Protein AF-A0A9X7DK26-F1 (afdb_monomer_lite)

pLDDT: mean 88.62, std 9.46, range [50.22, 97.69]

Foldseek 3Di:
DDLVLVQLLQQLLAQWKFQAWDDDPFWIKTKTAQPVVVLLDVFRIKIKTFGNWPAWWKFWDPDIDRDRVVVNVWTWGWRGWDDDPNWIWTWTATPNTIMIITIDGPDMWMAGPVRHTDDSLLSSLSSVQVPAPFFKWKDWPPDPPPRTGGPHPVLLVVVCVVVVPVVCCVVPNPDDLQCLPSVDDLQDKDKDDLVVLVSLLVNLVVLCVVLPDPPDSSSSNSNVSSVSSNVNSVVSVVVVTIMMMHHD

Secondary structure (DSSP, 8-state):
--HHHHHHHHHHTTT-EEEEEEEETTEEEEEEE-GGGTTT-S-SEEEEEEEEEEEEEEEETTEEE--HHHHTT--EEEEEEEEETTEEEEEEEETTEEEEEEEEEEEEEEEETT-PEEPHHHHHHHHHHHH---EEEEEETT-TT--EEEEEHHHHHHHHHHTTHHHHHHHH-S-STTHHHHT--TTS-EEEPHHHHHHHHHHHHHHHHH---SS-HHHHHHHHHHHHHHHHHHHHHHTT--EEEEE-

Radius of gyration: 21.0 Å; chains: 1; bounding box: 51×33×66 Å

Structure (mmCIF, N/CA/C/O backbone):
data_AF-A0A9X7DK26-F1
#
_entry.id   AF-A0A9X7DK26-F1
#
loop_
_atom_site.group_PDB
_atom_site.id
_atom_site.type_symbol
_atom_site.label_atom_id
_atom_site.label_alt_id
_atom_site.label_comp_id
_atom_site.label_asym_id
_atom_site.label_entity_id
_atom_site.label_seq_id
_atom_site.pdbx_PDB_ins_code
_atom_site.Cartn_x
_atom_site.Cartn_y
_atom_site.Cartn_z
_atom_site.occupancy
_atom_site.B_iso_or_equiv
_atom_site.auth_seq_id
_atom_site.auth_comp_id
_atom_site.auth_asym_id
_atom_site.auth_atom_id
_atom_site.pdbx_PDB_model_num
ATOM 1 N N . MET A 1 1 ? 16.245 12.450 -8.697 1.00 75.19 1 MET A N 1
ATOM 2 C CA . MET A 1 1 ? 15.461 11.696 -7.683 1.00 75.19 1 MET A CA 1
ATOM 3 C C . MET A 1 1 ? 16.267 10.483 -7.219 1.00 75.19 1 MET A C 1
ATOM 5 O O . MET A 1 1 ? 17.045 9.972 -8.011 1.00 75.19 1 MET A O 1
ATOM 9 N N . ASN A 1 2 ? 16.143 10.027 -5.966 1.00 87.19 2 ASN A N 1
ATOM 10 C CA . ASN A 1 2 ? 16.936 8.890 -5.466 1.00 87.19 2 ASN A CA 1
ATOM 11 C C . ASN 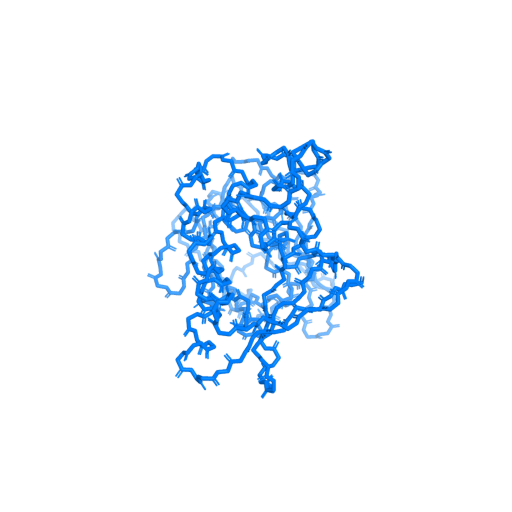A 1 2 ? 16.543 7.580 -6.191 1.00 87.19 2 ASN A C 1
ATOM 13 O O . ASN A 1 2 ? 15.371 7.201 -6.168 1.00 87.19 2 ASN A O 1
ATOM 17 N N . LYS A 1 3 ? 17.506 6.871 -6.805 1.00 88.81 3 LYS A N 1
ATOM 18 C CA . LYS A 1 3 ? 17.266 5.593 -7.510 1.00 88.81 3 LYS A CA 1
ATOM 19 C C . LYS A 1 3 ? 16.684 4.500 -6.598 1.00 88.81 3 LYS A C 1
ATOM 21 O O . LYS A 1 3 ? 15.950 3.639 -7.070 1.00 88.81 3 LYS A O 1
ATOM 26 N N . LYS A 1 4 ? 16.955 4.546 -5.289 1.00 87.56 4 LYS A N 1
ATOM 27 C CA . LYS A 1 4 ? 16.339 3.648 -4.302 1.00 87.56 4 LYS A CA 1
ATOM 28 C C . LYS A 1 4 ? 14.828 3.868 -4.215 1.00 87.56 4 LYS A C 1
ATOM 30 O O . LYS A 1 4 ? 14.088 2.912 -4.389 1.00 87.56 4 LYS A O 1
ATOM 35 N N . ILE A 1 5 ? 14.389 5.124 -4.063 1.00 87.19 5 ILE A N 1
ATOM 36 C CA . ILE A 1 5 ? 12.961 5.499 -4.085 1.00 87.19 5 ILE A CA 1
ATOM 37 C C . ILE A 1 5 ? 12.329 5.051 -5.401 1.00 87.19 5 ILE A C 1
ATOM 39 O O . ILE A 1 5 ? 11.226 4.517 -5.411 1.00 87.19 5 ILE A O 1
ATOM 43 N N . GLN A 1 6 ? 13.052 5.226 -6.510 1.00 91.44 6 GLN A N 1
ATOM 44 C CA . GLN A 1 6 ? 12.572 4.797 -7.815 1.00 91.44 6 GLN A CA 1
ATOM 45 C C . GLN A 1 6 ? 12.278 3.295 -7.881 1.00 91.44 6 GLN A C 1
ATOM 47 O O . GLN A 1 6 ? 11.193 2.889 -8.286 1.00 91.44 6 GLN A O 1
ATOM 52 N N . LYS A 1 7 ? 13.243 2.484 -7.446 1.00 92.62 7 LYS A N 1
ATOM 53 C CA . LYS A 1 7 ? 13.115 1.029 -7.357 1.00 92.62 7 LYS A CA 1
ATOM 54 C C . LYS A 1 7 ? 11.989 0.627 -6.397 1.00 92.62 7 LYS A C 1
ATOM 56 O O . LYS A 1 7 ? 11.167 -0.210 -6.739 1.00 92.62 7 LYS A O 1
ATOM 61 N N . ASP A 1 8 ? 11.903 1.240 -5.220 1.00 87.50 8 ASP A N 1
ATOM 62 C CA . ASP A 1 8 ? 10.880 0.879 -4.232 1.00 87.50 8 ASP A CA 1
ATOM 63 C C . ASP A 1 8 ? 9.452 1.196 -4.737 1.00 87.50 8 ASP A C 1
ATOM 65 O O . ASP A 1 8 ? 8.538 0.404 -4.529 1.00 87.50 8 ASP A O 1
ATOM 69 N N . VAL A 1 9 ? 9.250 2.283 -5.493 1.00 90.06 9 VAL A N 1
ATOM 70 C CA . VAL A 1 9 ? 7.958 2.541 -6.163 1.00 90.06 9 VAL A CA 1
ATOM 71 C C . VAL A 1 9 ? 7.717 1.578 -7.326 1.00 90.06 9 VAL A C 1
ATOM 73 O O . VAL A 1 9 ? 6.580 1.213 -7.575 1.00 90.06 9 VAL A O 1
ATOM 76 N N . LEU A 1 10 ? 8.736 1.135 -8.063 1.00 92.19 10 LEU A N 1
ATOM 77 C CA . LEU A 1 10 ? 8.518 0.104 -9.086 1.00 92.19 10 LEU A CA 1
ATOM 78 C C . LEU A 1 10 ? 8.120 -1.242 -8.466 1.00 92.19 10 LEU A C 1
ATOM 80 O O . LEU A 1 10 ? 7.309 -1.957 -9.048 1.00 92.19 10 LEU A O 1
ATOM 84 N N . ASN A 1 11 ? 8.609 -1.546 -7.262 1.00 89.06 11 ASN A N 1
ATOM 85 C CA . ASN A 1 11 ? 8.155 -2.703 -6.490 1.00 89.06 11 ASN A CA 1
ATOM 86 C C . ASN A 1 11 ? 6.689 -2.601 -6.053 1.00 89.06 11 ASN A C 1
ATOM 88 O O . ASN A 1 11 ? 6.038 -3.635 -5.959 1.00 89.06 11 ASN A O 1
ATOM 92 N N . PHE A 1 12 ? 6.136 -1.394 -5.874 1.00 87.06 12 PHE A N 1
ATOM 93 C CA . PHE A 1 12 ? 4.691 -1.218 -5.663 1.00 87.06 12 PHE A CA 1
ATOM 94 C C . PHE A 1 12 ? 3.856 -1.851 -6.785 1.00 87.06 12 PHE A C 1
ATOM 96 O O . PHE A 1 12 ? 2.773 -2.367 -6.536 1.00 87.06 12 PHE A O 1
ATOM 103 N N . PHE A 1 13 ? 4.373 -1.850 -8.013 1.00 90.56 13 PHE A N 1
ATOM 104 C CA . PHE A 1 13 ? 3.711 -2.439 -9.173 1.00 90.56 13 PHE A CA 1
ATOM 105 C C . PHE A 1 13 ? 4.046 -3.919 -9.380 1.00 90.56 13 PHE A C 1
ATOM 107 O O . PHE A 1 13 ? 3.828 -4.440 -10.474 1.00 90.56 13 PHE A O 1
ATOM 114 N N . ASN A 1 14 ? 4.597 -4.599 -8.370 1.00 87.56 14 ASN A N 1
ATOM 115 C CA . ASN A 1 14 ? 4.814 -6.037 -8.447 1.00 87.56 14 ASN A CA 1
ATOM 116 C C . ASN A 1 14 ? 3.495 -6.765 -8.741 1.00 87.56 14 ASN A C 1
ATOM 118 O O . ASN A 1 14 ? 2.437 -6.363 -8.257 1.00 87.56 14 ASN A O 1
ATOM 122 N N . SER A 1 15 ? 3.564 -7.797 -9.577 1.00 85.19 15 SER A N 1
ATOM 123 C CA . SER A 1 15 ? 2.419 -8.527 -10.134 1.00 85.19 15 SER A CA 1
ATOM 124 C C . SER A 1 15 ? 1.502 -7.704 -11.056 1.00 85.19 15 SER A C 1
ATOM 126 O O . SER A 1 15 ? 0.536 -8.231 -11.606 1.00 85.19 15 SER A O 1
ATOM 128 N N . GLY A 1 16 ? 1.798 -6.420 -11.277 1.00 90.19 16 GLY A N 1
ATOM 129 C CA . GLY A 1 16 ? 1.132 -5.587 -12.272 1.00 90.19 16 GLY A CA 1
ATOM 130 C C . GLY A 1 16 ? 1.524 -5.943 -13.700 1.00 90.19 16 GLY A C 1
ATOM 131 O O . GLY A 1 16 ? 2.574 -6.531 -13.947 1.00 90.19 16 GLY A O 1
ATOM 132 N N . LYS A 1 17 ? 0.709 -5.538 -14.673 1.00 93.44 17 LYS A N 1
ATOM 133 C CA . LYS A 1 17 ? 0.975 -5.765 -16.100 1.00 93.44 17 LYS A CA 1
ATOM 134 C C . LYS A 1 17 ? 1.256 -4.449 -16.804 1.00 93.44 17 LYS A C 1
ATOM 136 O O . LYS A 1 17 ? 0.408 -3.564 -16.824 1.00 93.44 17 LYS A O 1
ATOM 141 N N . ILE A 1 18 ? 2.428 -4.317 -17.415 1.00 94.56 18 ILE A N 1
ATOM 142 C CA . ILE A 1 18 ? 2.691 -3.245 -18.375 1.00 94.56 18 ILE A CA 1
ATOM 143 C C . ILE A 1 18 ? 1.907 -3.575 -19.646 1.00 94.56 18 ILE A C 1
ATOM 145 O O . ILE A 1 18 ? 2.169 -4.603 -20.270 1.00 94.56 18 ILE A O 1
ATOM 149 N N . ILE A 1 19 ? 0.950 -2.715 -19.997 1.00 93.31 19 ILE A N 1
ATOM 150 C CA . ILE A 1 19 ? 0.013 -2.926 -21.116 1.00 93.31 19 ILE A CA 1
ATOM 151 C C . ILE A 1 19 ? 0.168 -1.902 -22.246 1.00 93.31 19 ILE A C 1
ATOM 153 O O . ILE A 1 19 ? -0.385 -2.083 -23.325 1.00 93.31 19 ILE A O 1
ATOM 157 N N . ASP A 1 20 ? 0.887 -0.803 -22.007 1.00 93.25 20 ASP A N 1
ATOM 158 C CA . ASP A 1 20 ? 1.208 0.183 -23.041 1.00 93.25 20 ASP A CA 1
ATOM 159 C C . ASP A 1 20 ? 2.485 0.948 -22.676 1.00 93.25 20 ASP A C 1
ATOM 161 O O . ASP A 1 20 ? 2.776 1.179 -21.498 1.00 93.25 20 ASP A O 1
ATOM 165 N N . ALA A 1 21 ? 3.226 1.375 -23.696 1.00 93.50 21 ALA A N 1
ATOM 166 C CA . ALA A 1 21 ? 4.412 2.211 -23.568 1.00 93.50 21 ALA A CA 1
ATOM 167 C C . ALA A 1 21 ? 4.491 3.190 -24.747 1.00 93.50 21 ALA A C 1
ATOM 169 O O . ALA A 1 21 ? 4.456 2.780 -25.898 1.00 93.50 21 ALA A O 1
ATOM 170 N N . SER A 1 22 ? 4.610 4.490 -24.500 1.00 93.50 22 SER A N 1
ATOM 171 C CA . SER A 1 22 ? 4.639 5.527 -25.543 1.00 93.50 22 SER A CA 1
ATOM 172 C C . SER A 1 22 ? 5.711 6.574 -25.265 1.00 93.50 22 SER A C 1
ATOM 174 O O . SER A 1 22 ? 6.140 6.739 -24.128 1.00 93.50 22 SER A O 1
ATOM 176 N N . VAL A 1 23 ? 6.147 7.274 -26.310 1.00 93.31 23 VAL A N 1
ATOM 177 C CA . VAL A 1 23 ? 7.118 8.372 -26.214 1.00 93.31 23 VAL A CA 1
ATOM 178 C C . VAL A 1 23 ? 6.398 9.688 -26.447 1.00 93.31 23 VAL A C 1
ATOM 180 O O . VAL A 1 23 ? 5.675 9.813 -27.432 1.00 93.31 23 VAL A O 1
ATOM 183 N N . ASN A 1 24 ? 6.652 10.656 -25.573 1.00 87.69 24 ASN A N 1
ATOM 184 C CA . ASN A 1 24 ? 6.382 12.075 -25.784 1.00 87.69 24 ASN A CA 1
ATOM 185 C C . ASN A 1 24 ? 7.710 12.847 -25.746 1.00 87.69 24 ASN A C 1
ATOM 187 O O . ASN A 1 24 ? 8.724 12.289 -25.333 1.00 87.69 24 ASN A O 1
ATOM 191 N N . GLU A 1 25 ? 7.694 14.123 -26.150 1.00 80.25 25 GLU A N 1
ATOM 192 C CA . GLU A 1 25 ? 8.883 14.961 -26.412 1.00 80.25 25 GLU A CA 1
ATOM 193 C C . GLU A 1 25 ? 10.057 14.756 -25.436 1.00 80.25 25 GLU A C 1
ATOM 195 O O . GLU A 1 25 ? 11.180 14.598 -25.899 1.00 80.25 25 GLU A O 1
ATOM 200 N N . ASN A 1 26 ? 9.804 14.662 -24.120 1.00 85.94 26 ASN A N 1
ATOM 201 C CA . ASN A 1 26 ? 10.845 14.465 -23.096 1.00 85.94 26 ASN A CA 1
ATOM 202 C C . ASN A 1 26 ? 10.572 13.308 -22.111 1.00 85.94 26 ASN A C 1
ATOM 204 O O . ASN A 1 26 ? 11.198 13.232 -21.047 1.00 85.94 26 ASN A O 1
ATOM 208 N N . CYS A 1 27 ? 9.616 12.418 -22.401 1.00 93.12 27 CYS A N 1
ATOM 209 C CA . CYS A 1 27 ? 9.296 11.329 -21.479 1.00 93.12 27 CYS A CA 1
ATOM 210 C C . CYS A 1 27 ? 8.837 10.041 -22.162 1.00 93.12 27 CYS A C 1
ATOM 212 O O . CYS A 1 27 ? 8.216 10.046 -23.226 1.00 93.12 27 CYS A O 1
ATOM 214 N N . ILE A 1 28 ? 9.109 8.921 -21.493 1.00 94.88 28 ILE A N 1
ATOM 215 C CA . ILE A 1 28 ? 8.502 7.632 -21.821 1.00 94.88 28 ILE A CA 1
ATOM 216 C C . ILE A 1 28 ? 7.347 7.413 -20.858 1.00 94.88 28 ILE A C 1
ATOM 218 O O . ILE A 1 28 ? 7.528 7.377 -19.643 1.00 94.88 28 ILE A O 1
ATOM 222 N N . LYS A 1 29 ? 6.150 7.256 -21.402 1.00 95.31 29 LYS A N 1
ATOM 223 C CA . LYS A 1 29 ? 4.938 6.955 -20.653 1.00 95.31 29 LYS A CA 1
ATOM 224 C C . LYS A 1 29 ? 4.682 5.455 -20.673 1.00 95.31 29 LYS A C 1
ATOM 226 O O . LYS A 1 29 ? 4.611 4.872 -21.746 1.00 95.31 29 LYS A O 1
ATOM 231 N N . ILE A 1 30 ? 4.450 4.865 -19.508 1.00 95.25 30 ILE A N 1
ATOM 232 C CA . ILE A 1 30 ? 4.085 3.458 -19.323 1.00 95.25 30 ILE A CA 1
ATOM 233 C C . ILE A 1 30 ? 2.713 3.392 -18.661 1.00 95.25 30 ILE A C 1
ATOM 235 O O . ILE A 1 30 ? 2.423 4.177 -17.755 1.00 95.25 30 ILE A O 1
ATOM 239 N N . ILE A 1 31 ? 1.870 2.462 -19.098 1.00 94.81 31 ILE 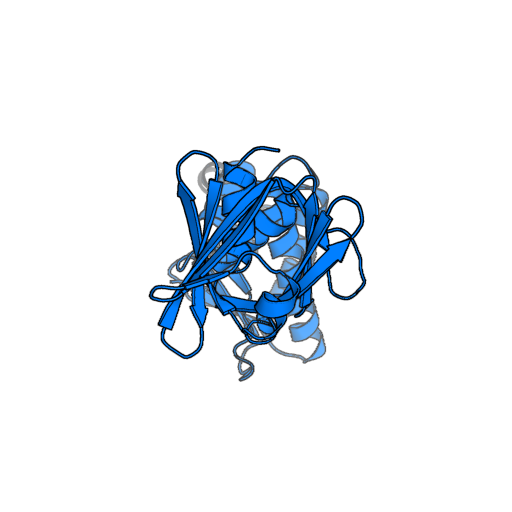A N 1
ATOM 240 C CA . ILE A 1 31 ? 0.600 2.150 -18.441 1.00 94.81 31 ILE A CA 1
ATOM 241 C C . ILE A 1 31 ? 0.719 0.783 -17.776 1.00 94.81 31 ILE A C 1
ATOM 243 O O . ILE A 1 31 ? 1.050 -0.204 -18.433 1.00 94.81 31 ILE A O 1
ATOM 247 N N . ILE A 1 32 ? 0.433 0.747 -16.475 1.00 94.75 32 ILE A N 1
ATOM 248 C CA . ILE A 1 32 ? 0.408 -0.465 -15.662 1.00 94.75 32 ILE A CA 1
ATOM 249 C C . ILE A 1 32 ? -1.032 -0.761 -15.246 1.00 94.75 32 ILE A C 1
ATOM 251 O O . ILE A 1 32 ? -1.700 0.082 -14.640 1.00 94.75 32 ILE A O 1
ATOM 255 N N . ASP A 1 33 ? -1.489 -1.966 -15.567 1.00 92.50 33 ASP A N 1
ATOM 256 C CA . ASP A 1 33 ? -2.738 -2.555 -15.106 1.00 92.50 33 ASP A CA 1
ATOM 257 C C . ASP A 1 33 ? -2.501 -3.358 -13.817 1.00 92.50 33 ASP A C 1
ATOM 259 O O . ASP A 1 33 ? -1.709 -4.297 -13.779 1.00 92.50 33 ASP A O 1
ATOM 263 N N . MET A 1 34 ? -3.206 -2.968 -12.762 1.00 89.25 34 MET A N 1
ATOM 264 C CA . MET A 1 34 ? -3.267 -3.585 -11.437 1.00 89.25 34 MET A CA 1
ATOM 265 C C . MET A 1 34 ? -4.695 -4.083 -11.133 1.00 89.25 34 MET A C 1
ATOM 267 O O . MET A 1 34 ? -5.096 -4.166 -9.973 1.00 89.25 34 MET A O 1
ATOM 271 N N . SER A 1 35 ? -5.521 -4.360 -12.151 1.00 80.88 35 SER A N 1
ATOM 272 C CA . SER A 1 35 ? -6.936 -4.743 -11.987 1.00 80.88 35 SER A CA 1
ATOM 273 C C . SER A 1 35 ? -7.152 -6.005 -11.161 1.00 80.88 35 SER A C 1
ATOM 275 O O . SER A 1 35 ? -8.172 -6.099 -10.478 1.00 80.88 35 SER A O 1
ATOM 277 N N . GLU A 1 36 ? -6.199 -6.934 -11.178 1.00 70.44 36 GLU A N 1
ATOM 278 C CA . GLU A 1 36 ? -6.217 -8.145 -10.347 1.00 70.44 36 GLU A CA 1
ATOM 279 C C . GLU A 1 36 ? -6.102 -7.820 -8.843 1.00 70.44 36 GLU A C 1
ATOM 281 O O . GLU A 1 36 ? -6.503 -8.617 -8.004 1.00 70.44 36 GLU A O 1
ATOM 286 N N . PHE A 1 37 ? -5.680 -6.598 -8.496 1.00 65.06 37 PHE A N 1
ATOM 287 C CA . PHE A 1 37 ? -5.465 -6.121 -7.126 1.00 65.06 37 PHE A CA 1
ATOM 288 C C . PHE A 1 37 ? -6.450 -5.018 -6.707 1.00 65.06 37 PHE A C 1
ATOM 290 O O . PHE A 1 37 ? -6.182 -4.248 -5.781 1.00 65.06 37 PHE A O 1
ATOM 297 N N . LYS A 1 38 ? -7.620 -4.928 -7.359 1.00 60.38 38 LYS A N 1
ATOM 298 C CA . LYS A 1 38 ? -8.662 -3.920 -7.055 1.00 60.38 38 LYS A CA 1
ATOM 299 C C . LYS A 1 38 ? -9.083 -3.867 -5.583 1.00 60.38 38 LYS A C 1
ATOM 301 O O . LYS A 1 38 ? -9.558 -2.826 -5.139 1.00 60.38 38 LYS A O 1
ATOM 306 N N . GLN A 1 39 ? -8.926 -4.953 -4.829 1.00 50.22 39 GLN A N 1
ATOM 307 C CA . GLN A 1 39 ? -9.243 -4.968 -3.398 1.00 50.22 39 GLN A CA 1
ATOM 308 C C . GLN A 1 39 ? -8.322 -4.058 -2.567 1.00 50.22 39 GLN A C 1
ATOM 310 O O . GLN A 1 39 ? -8.761 -3.494 -1.568 1.00 50.22 39 GLN A O 1
ATOM 315 N N . TYR A 1 40 ? -7.091 -3.821 -3.027 1.00 55.03 40 TYR A N 1
ATOM 316 C CA . TYR A 1 40 ? -6.099 -3.008 -2.321 1.00 55.03 40 TYR A CA 1
ATOM 317 C C . TYR A 1 40 ? -6.073 -1.546 -2.800 1.00 55.03 40 TYR A C 1
ATOM 319 O O . TYR A 1 40 ? -5.768 -0.626 -2.029 1.00 55.03 40 TYR A O 1
ATOM 327 N N . TYR A 1 41 ? -6.464 -1.290 -4.054 1.00 63.28 41 TYR A N 1
ATOM 328 C CA . TYR A 1 41 ? -6.287 0.013 -4.700 1.00 63.28 41 TYR A CA 1
ATOM 329 C C . TYR A 1 41 ? -7.599 0.629 -5.204 1.00 63.28 41 TYR A C 1
ATOM 331 O O . TYR A 1 41 ? -8.397 -0.005 -5.886 1.00 63.28 41 TYR A O 1
ATOM 339 N N . ASP A 1 42 ? -7.787 1.931 -4.952 1.00 63.78 42 ASP A N 1
ATOM 340 C CA . ASP A 1 42 ? -8.948 2.694 -5.455 1.00 63.78 42 ASP A CA 1
ATOM 341 C C . ASP A 1 42 ? -8.915 2.854 -7.004 1.00 63.78 42 ASP A C 1
ATOM 343 O O . ASP A 1 42 ? -9.909 3.219 -7.648 1.00 63.78 42 ASP A O 1
ATOM 347 N N . THR A 1 43 ? -7.760 2.582 -7.624 1.00 71.44 43 THR A N 1
ATOM 348 C CA . THR A 1 43 ? -7.533 2.591 -9.073 1.00 71.44 43 THR A CA 1
ATOM 349 C C . THR A 1 43 ? -6.882 1.288 -9.520 1.00 71.44 43 THR A C 1
ATOM 351 O O . THR A 1 43 ? -6.017 0.757 -8.834 1.00 71.44 43 THR A O 1
ATOM 354 N N . SER A 1 44 ? -7.286 0.797 -10.689 1.00 83.38 44 SER A N 1
ATOM 355 C CA . SER A 1 44 ? -6.692 -0.376 -11.324 1.00 83.38 44 SER A CA 1
ATOM 356 C C . SER A 1 44 ? -5.687 -0.027 -12.415 1.00 83.38 44 SER A C 1
ATOM 358 O O . SER A 1 44 ? -4.995 -0.909 -12.887 1.00 83.38 44 SER A O 1
ATOM 360 N N . TYR A 1 45 ? -5.596 1.239 -12.821 1.00 91.06 45 TYR A N 1
ATOM 361 C CA . TYR A 1 45 ? -4.653 1.682 -13.843 1.00 91.06 45 TYR A CA 1
ATOM 362 C C . TYR A 1 45 ? -3.777 2.788 -13.290 1.00 91.06 45 TYR A C 1
ATOM 364 O O . TYR A 1 45 ? -4.269 3.722 -12.643 1.00 91.06 45 TYR A O 1
ATOM 372 N N . PHE A 1 46 ? -2.488 2.671 -13.573 1.00 93.81 46 PHE A N 1
ATOM 373 C CA . PHE A 1 46 ? -1.487 3.659 -13.229 1.00 93.81 46 PHE A CA 1
ATOM 374 C C . PHE A 1 46 ? -0.715 4.053 -14.475 1.00 93.81 46 PHE A C 1
ATOM 376 O O . PHE A 1 46 ? -0.345 3.215 -15.296 1.00 93.81 46 PHE A O 1
ATOM 383 N N . ARG A 1 47 ? -0.464 5.349 -14.607 1.00 95.31 47 ARG A N 1
ATOM 384 C CA . ARG A 1 47 ? 0.392 5.901 -15.648 1.00 95.31 47 ARG A CA 1
ATOM 385 C C . ARG A 1 47 ? 1.694 6.340 -15.006 1.00 95.31 47 ARG A C 1
ATOM 387 O O . ARG A 1 47 ? 1.673 7.177 -14.111 1.00 95.31 47 ARG A O 1
ATOM 394 N N . ILE A 1 48 ? 2.811 5.814 -15.484 1.00 95.75 48 ILE A N 1
ATOM 395 C CA . ILE A 1 48 ? 4.148 6.244 -15.079 1.00 95.75 48 ILE A CA 1
ATOM 396 C C . ILE A 1 48 ? 4.751 7.057 -16.214 1.00 95.75 48 ILE A C 1
ATOM 398 O O . ILE A 1 48 ? 4.763 6.609 -17.355 1.00 95.75 48 ILE A O 1
ATOM 402 N N . GLU A 1 49 ? 5.262 8.239 -15.910 1.00 96.19 49 GLU A N 1
ATOM 403 C CA . GLU A 1 49 ? 6.043 9.048 -16.841 1.00 96.19 49 GLU A CA 1
ATOM 404 C C . GLU A 1 49 ? 7.500 9.033 -16.404 1.00 96.19 49 GLU A C 1
ATOM 406 O O . GLU A 1 49 ? 7.825 9.561 -15.347 1.00 96.19 49 GLU A O 1
ATOM 411 N N . LEU A 1 50 ? 8.365 8.420 -17.207 1.00 95.69 50 LEU A N 1
ATOM 412 C CA . LEU A 1 50 ? 9.813 8.403 -17.036 1.00 95.69 50 LEU A CA 1
ATOM 413 C C . LEU A 1 50 ? 10.395 9.665 -17.678 1.00 95.69 50 LEU A C 1
ATOM 415 O O . LEU A 1 50 ? 10.378 9.806 -18.902 1.00 95.69 50 LEU A O 1
ATOM 419 N N . ILE A 1 51 ? 10.882 10.589 -16.859 1.00 95.56 51 ILE A N 1
ATOM 420 C CA . ILE A 1 51 ? 11.362 11.904 -17.291 1.00 95.56 51 ILE A CA 1
ATOM 421 C C . ILE A 1 51 ? 12.846 11.813 -17.638 1.00 95.56 51 ILE A C 1
ATOM 423 O O . ILE A 1 51 ? 13.626 11.259 -16.854 1.00 95.56 51 ILE A O 1
ATOM 427 N N . ASN A 1 52 ? 13.239 12.358 -18.794 1.00 93.94 52 ASN A N 1
ATOM 428 C CA . ASN A 1 52 ? 14.626 12.335 -19.275 1.00 93.94 52 ASN A CA 1
ATOM 429 C C . ASN A 1 52 ? 15.187 10.900 -19.255 1.00 93.94 52 ASN A C 1
ATOM 431 O O . ASN A 1 52 ? 16.135 10.571 -18.539 1.00 93.94 52 ASN A O 1
ATOM 435 N N . CYS A 1 53 ? 14.492 9.997 -19.950 1.00 93.81 53 CYS A N 1
ATOM 436 C CA . CYS A 1 53 ? 14.849 8.585 -19.991 1.00 93.81 53 CYS A CA 1
ATOM 437 C C . CYS A 1 53 ? 15.945 8.348 -21.039 1.00 93.81 53 CYS A C 1
ATOM 439 O O . CYS A 1 53 ? 15.689 8.418 -22.238 1.00 93.81 53 CYS A O 1
ATOM 441 N N . ASN A 1 54 ? 17.156 8.054 -20.571 1.00 92.94 54 ASN A N 1
ATOM 442 C CA . ASN A 1 54 ? 18.325 7.784 -21.407 1.00 92.94 54 ASN A CA 1
ATOM 443 C C . ASN A 1 54 ? 18.328 6.357 -21.959 1.00 92.94 54 ASN A C 1
ATOM 445 O O . ASN A 1 54 ? 18.875 6.097 -23.030 1.00 92.94 54 ASN A O 1
ATOM 449 N N . GLU A 1 55 ? 17.743 5.415 -21.220 1.00 95.12 55 GLU A N 1
ATOM 450 C CA . GLU A 1 55 ? 17.703 4.013 -21.615 1.00 95.12 55 GLU A CA 1
ATOM 451 C C . GLU A 1 55 ? 16.371 3.376 -21.239 1.00 95.12 55 GLU A C 1
ATOM 453 O O . GLU A 1 55 ? 15.923 3.475 -20.099 1.00 95.12 55 GLU A O 1
ATOM 458 N N . PHE A 1 56 ? 15.763 2.693 -22.204 1.00 95.25 56 PHE A N 1
ATOM 459 C CA . PHE A 1 56 ? 14.553 1.906 -22.021 1.00 95.25 56 PHE A CA 1
ATOM 460 C C . PHE A 1 56 ? 14.633 0.680 -22.928 1.00 95.25 56 PHE A C 1
ATOM 462 O O . PHE A 1 56 ? 14.398 0.769 -24.133 1.00 95.25 56 PHE A O 1
ATOM 469 N N . VAL A 1 57 ? 15.074 -0.448 -22.371 1.00 96.38 57 VAL A N 1
ATOM 470 C CA . VAL A 1 57 ? 15.395 -1.656 -23.145 1.00 96.38 57 VAL A CA 1
ATOM 471 C C . VAL A 1 57 ? 14.729 -2.867 -22.525 1.00 96.38 57 VAL A C 1
ATOM 473 O O . VAL A 1 57 ? 15.006 -3.202 -21.376 1.00 96.38 57 VAL A O 1
ATOM 476 N N . LEU A 1 58 ? 13.909 -3.571 -23.300 1.00 96.38 58 LEU A N 1
ATOM 477 C CA . LEU A 1 58 ? 13.398 -4.881 -22.918 1.00 96.38 58 LEU A CA 1
ATOM 478 C C . LEU A 1 58 ? 14.304 -5.971 -23.482 1.00 96.38 58 LEU A C 1
ATOM 480 O O . LEU A 1 58 ? 14.469 -6.085 -24.693 1.00 96.38 58 LEU A O 1
ATOM 484 N N . ASN A 1 59 ? 14.843 -6.807 -22.607 1.00 96.31 59 ASN A N 1
ATOM 485 C CA . ASN A 1 59 ? 15.554 -8.016 -22.988 1.00 96.31 59 ASN A CA 1
ATOM 486 C C . ASN A 1 59 ? 14.643 -9.222 -22.766 1.00 96.31 59 ASN A C 1
ATOM 488 O O . ASN A 1 59 ? 14.177 -9.446 -21.648 1.00 96.31 59 ASN A O 1
ATOM 492 N N . ILE A 1 60 ? 14.407 -10.005 -23.814 1.00 94.62 60 ILE A N 1
ATOM 493 C CA . ILE A 1 60 ? 13.620 -11.238 -23.762 1.00 94.62 60 ILE A CA 1
ATOM 494 C C . ILE A 1 60 ? 14.340 -12.318 -24.568 1.00 94.62 60 ILE A C 1
ATOM 496 O O . ILE A 1 60 ? 14.622 -12.146 -25.750 1.00 94.62 60 ILE A O 1
ATOM 500 N N . LYS A 1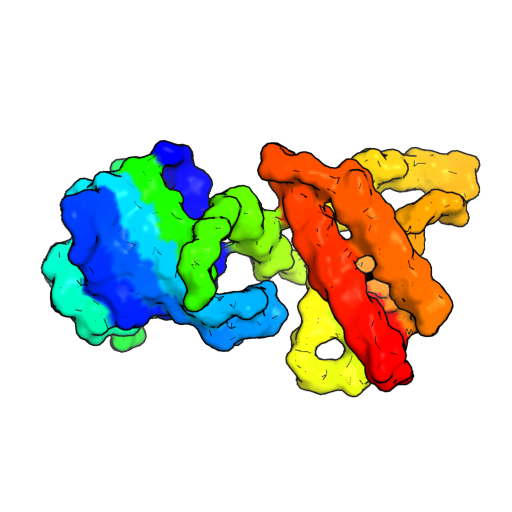 61 ? 14.662 -13.448 -23.927 1.00 90.31 61 LYS A N 1
ATOM 501 C CA . LYS A 1 61 ? 15.509 -14.501 -24.522 1.00 90.31 61 LYS A CA 1
ATOM 502 C C . LYS A 1 61 ? 16.821 -13.913 -25.082 1.00 90.31 61 LYS A C 1
ATOM 504 O O . LYS A 1 61 ? 17.631 -13.410 -24.313 1.00 90.31 61 LYS A O 1
ATOM 509 N N . THR A 1 62 ? 17.028 -13.993 -26.396 1.00 89.56 62 THR A N 1
ATOM 510 C CA . THR A 1 62 ? 18.201 -13.483 -27.123 1.00 89.56 62 THR A CA 1
ATOM 511 C C . THR A 1 62 ? 17.958 -12.121 -27.773 1.00 89.56 62 THR A C 1
ATOM 513 O O . THR A 1 62 ? 18.851 -11.593 -28.428 1.00 89.56 62 THR A O 1
ATOM 516 N N . GLU A 1 63 ? 16.761 -11.555 -27.626 1.00 93.25 63 GLU A N 1
ATOM 517 C CA . GLU A 1 63 ? 16.369 -10.302 -28.262 1.00 93.25 63 GLU A CA 1
ATOM 518 C C . GLU A 1 63 ? 16.463 -9.128 -27.288 1.00 93.25 63 GLU A C 1
ATOM 520 O O . GLU A 1 63 ? 16.118 -9.232 -26.108 1.00 93.25 63 GLU A O 1
ATOM 525 N N . SER A 1 64 ? 16.915 -7.991 -27.814 1.00 94.94 64 SER A N 1
ATOM 526 C CA . SER A 1 64 ? 16.973 -6.716 -27.106 1.00 94.94 64 SER A CA 1
ATOM 527 C C . SER A 1 64 ? 16.163 -5.685 -27.884 1.00 94.94 64 SER A C 1
ATOM 529 O O . SER A 1 64 ? 16.490 -5.340 -29.022 1.00 94.94 64 SER A O 1
ATOM 531 N N . ILE A 1 65 ? 15.076 -5.219 -27.280 1.00 94.12 65 ILE A N 1
ATOM 532 C CA . ILE A 1 65 ? 14.071 -4.369 -27.912 1.00 94.12 65 ILE A CA 1
ATOM 533 C C . ILE A 1 65 ? 14.171 -2.972 -27.306 1.00 94.12 65 ILE A C 1
ATOM 535 O O . ILE A 1 65 ? 13.855 -2.760 -26.136 1.00 94.12 65 ILE A O 1
ATOM 539 N N . LYS A 1 66 ? 14.618 -2.017 -28.126 1.00 93.88 66 LYS A N 1
ATOM 540 C CA . LYS A 1 66 ? 14.697 -0.583 -27.786 1.00 93.88 66 LYS A CA 1
ATOM 541 C C . LYS A 1 66 ? 13.575 0.244 -28.414 1.00 93.88 66 LYS A C 1
ATOM 543 O O . LYS A 1 66 ? 13.317 1.365 -27.992 1.00 93.88 66 LYS A O 1
ATOM 548 N N . ASP A 1 67 ? 12.935 -0.291 -29.451 1.00 91.62 67 ASP A N 1
ATOM 549 C CA . ASP A 1 67 ? 11.840 0.385 -30.136 1.00 91.62 67 ASP A CA 1
ATOM 550 C C . ASP A 1 67 ? 10.562 0.283 -29.301 1.00 91.62 67 ASP A C 1
ATOM 552 O O . ASP A 1 67 ? 9.967 -0.786 -29.167 1.00 91.62 67 ASP A O 1
ATOM 556 N N . ILE A 1 68 ? 10.128 1.418 -28.759 1.00 90.12 68 ILE A N 1
ATOM 557 C CA . ILE A 1 68 ? 8.954 1.508 -27.889 1.00 90.12 68 ILE A CA 1
ATOM 558 C C . ILE A 1 68 ? 7.668 1.121 -28.619 1.00 90.12 68 ILE A C 1
ATOM 560 O O . ILE A 1 68 ? 6.762 0.581 -27.990 1.00 90.12 68 ILE A O 1
ATOM 564 N N . LYS A 1 69 ? 7.591 1.297 -29.946 1.00 88.94 69 LYS A N 1
ATOM 565 C CA . LYS A 1 69 ? 6.428 0.831 -30.713 1.00 88.94 69 LYS A CA 1
ATOM 566 C C . LYS A 1 69 ? 6.315 -0.690 -30.679 1.00 88.94 69 LYS A C 1
ATOM 568 O O . LYS A 1 69 ? 5.215 -1.191 -30.487 1.00 88.94 69 LYS A O 1
ATOM 573 N N . LYS A 1 70 ? 7.444 -1.402 -30.771 1.00 87.44 70 LYS A N 1
ATOM 574 C CA . LYS A 1 70 ? 7.485 -2.866 -30.628 1.00 87.44 70 LYS A CA 1
ATOM 575 C C . LYS A 1 70 ? 7.184 -3.312 -29.201 1.00 87.44 70 LYS A C 1
ATOM 577 O O . LYS A 1 70 ? 6.588 -4.361 -29.007 1.00 87.44 70 LYS A O 1
ATOM 582 N N . LEU A 1 71 ? 7.554 -2.521 -28.190 1.00 83.06 71 LEU A N 1
ATOM 583 C CA . LEU A 1 71 ? 7.252 -2.848 -26.790 1.00 83.06 71 LEU A CA 1
ATOM 584 C C . LEU A 1 71 ? 5.749 -2.926 -26.505 1.00 83.06 71 LEU A C 1
ATOM 586 O O . LEU A 1 71 ? 5.351 -3.734 -25.672 1.00 83.06 71 LEU A O 1
ATOM 590 N N . LYS A 1 72 ? 4.919 -2.159 -27.227 1.00 82.56 72 LYS A N 1
ATOM 591 C CA . LYS A 1 72 ? 3.450 -2.216 -27.114 1.00 82.56 72 LYS A CA 1
ATOM 592 C C . LYS A 1 72 ? 2.851 -3.576 -27.471 1.00 82.56 72 LYS A C 1
ATOM 594 O O . LYS A 1 72 ? 1.725 -3.863 -27.086 1.00 82.56 72 LYS A O 1
ATOM 599 N N . GLU A 1 73 ? 3.575 -4.397 -28.225 1.00 87.12 73 GLU A N 1
ATOM 600 C CA . GLU A 1 73 ? 3.118 -5.729 -28.631 1.00 87.12 73 GLU A CA 1
ATOM 601 C C . GLU A 1 73 ? 3.234 -6.749 -27.486 1.00 87.12 73 GLU A C 1
ATOM 603 O O . GLU A 1 73 ? 2.714 -7.862 -27.584 1.00 87.12 73 GLU A O 1
ATOM 608 N N . TYR A 1 74 ? 3.894 -6.377 -26.383 1.00 87.75 74 TYR A N 1
ATOM 609 C CA . TYR A 1 74 ? 4.137 -7.249 -25.244 1.00 87.75 74 TYR A CA 1
ATOM 610 C C . TYR A 1 74 ? 3.344 -6.810 -24.016 1.00 87.75 74 TYR A C 1
ATOM 612 O O . TYR A 1 74 ? 3.505 -5.703 -23.511 1.00 87.75 74 TYR A O 1
ATOM 620 N N . ASN A 1 75 ? 2.574 -7.745 -23.463 1.00 89.44 75 ASN A N 1
ATOM 621 C CA . ASN A 1 75 ? 2.044 -7.628 -22.109 1.00 89.44 75 ASN A CA 1
ATOM 622 C C . ASN A 1 75 ? 3.080 -8.197 -21.138 1.00 89.44 75 ASN A C 1
ATOM 624 O O . ASN A 1 75 ? 3.313 -9.410 -21.121 1.00 89.44 75 ASN A O 1
ATOM 628 N N . ALA A 1 76 ? 3.726 -7.325 -20.366 1.00 93.25 76 ALA A N 1
ATOM 629 C CA . ALA A 1 76 ? 4.790 -7.714 -19.447 1.00 93.25 76 ALA A CA 1
ATOM 630 C C . ALA A 1 76 ? 4.294 -7.702 -18.002 1.00 93.25 76 ALA A C 1
ATOM 632 O O . ALA A 1 76 ? 4.019 -6.643 -17.443 1.00 93.25 76 ALA A O 1
ATOM 633 N N . GLU A 1 77 ? 4.196 -8.881 -17.395 1.00 93.94 77 GLU A N 1
ATOM 634 C CA . GLU A 1 77 ? 3.842 -9.032 -15.985 1.00 93.94 77 GLU A CA 1
ATOM 635 C C . GLU A 1 77 ? 5.073 -8.788 -15.114 1.00 93.94 77 GLU A C 1
ATOM 637 O O . GLU A 1 77 ? 6.069 -9.496 -15.236 1.00 93.94 77 GLU A O 1
ATOM 642 N N . ILE A 1 78 ? 5.021 -7.788 -14.246 1.00 94.56 78 ILE A N 1
ATOM 643 C CA . ILE A 1 78 ? 6.108 -7.386 -13.358 1.00 94.56 78 ILE A CA 1
ATOM 644 C C . ILE A 1 78 ? 6.242 -8.420 -12.235 1.00 94.56 78 ILE A C 1
ATOM 646 O O . ILE A 1 78 ? 5.261 -8.790 -11.607 1.00 94.56 78 ILE A O 1
ATOM 650 N N . GLN A 1 79 ? 7.465 -8.866 -11.965 1.00 91.94 79 GLN A N 1
ATOM 651 C CA . GLN A 1 79 ? 7.812 -9.806 -10.885 1.00 91.94 79 GLN A CA 1
ATOM 652 C C . GLN A 1 79 ? 8.672 -9.155 -9.791 1.00 91.94 79 GLN A C 1
ATOM 654 O O . GLN A 1 79 ? 9.130 -9.814 -8.858 1.00 91.94 79 GLN A O 1
ATOM 659 N N . GLY A 1 80 ? 8.960 -7.864 -9.943 1.00 90.94 80 GLY A N 1
ATOM 660 C CA . GLY A 1 80 ? 9.732 -7.066 -9.004 1.00 90.94 80 GLY A CA 1
ATOM 661 C C . GLY A 1 80 ? 10.803 -6.243 -9.701 1.00 90.94 80 GLY A C 1
ATOM 662 O O . GLY A 1 80 ? 11.009 -6.324 -10.916 1.00 90.94 80 GLY A O 1
ATOM 663 N N . SER A 1 81 ? 11.506 -5.436 -8.918 1.00 94.12 81 SER A N 1
ATOM 664 C CA . SER A 1 81 ? 12.526 -4.535 -9.424 1.00 94.12 81 SER A CA 1
ATOM 665 C C . SER A 1 81 ? 13.770 -4.472 -8.538 1.00 94.12 81 SER A C 1
ATOM 667 O O . SER A 1 81 ? 13.747 -4.695 -7.326 1.00 94.12 81 SER A O 1
ATOM 669 N N . GLY A 1 82 ? 14.890 -4.166 -9.179 1.00 94.38 82 GLY A N 1
ATOM 670 C CA . GLY A 1 82 ? 16.208 -4.063 -8.581 1.00 94.38 82 GLY A CA 1
ATOM 671 C C . GLY A 1 82 ? 16.999 -2.891 -9.148 1.00 94.38 82 GLY A C 1
ATOM 672 O O . GLY A 1 82 ? 16.531 -2.130 -9.997 1.00 94.38 82 GLY A O 1
ATOM 673 N N . LEU A 1 83 ? 18.228 -2.756 -8.662 1.00 95.50 83 LEU A N 1
ATOM 674 C CA . LEU A 1 83 ? 19.191 -1.777 -9.149 1.00 95.50 83 LEU A CA 1
ATOM 675 C C . LEU A 1 83 ? 20.450 -2.498 -9.613 1.00 95.50 83 LEU A C 1
ATOM 677 O O . LEU A 1 83 ? 20.990 -3.333 -8.890 1.00 95.50 83 LEU A O 1
ATOM 681 N N . LYS A 1 84 ? 20.940 -2.147 -10.801 1.00 95.12 84 LYS A N 1
ATOM 682 C CA . LYS A 1 84 ? 22.229 -2.620 -11.317 1.00 95.12 84 LYS A CA 1
ATOM 683 C C . LYS A 1 84 ? 22.921 -1.484 -12.049 1.00 95.12 84 LYS A C 1
ATOM 685 O O . LYS A 1 84 ? 22.336 -0.894 -12.948 1.00 95.12 84 LYS A O 1
ATOM 690 N N . ASN A 1 85 ? 24.161 -1.175 -11.668 1.00 93.06 85 ASN A N 1
ATOM 691 C CA . ASN A 1 85 ? 24.957 -0.097 -12.271 1.00 93.06 85 ASN A CA 1
ATOM 692 C C . ASN A 1 85 ? 24.188 1.236 -12.360 1.00 93.06 85 ASN A C 1
ATOM 694 O O . ASN A 1 85 ? 24.183 1.885 -13.401 1.00 93.06 85 ASN A O 1
ATOM 698 N N . ASN A 1 86 ? 23.494 1.609 -11.278 1.00 91.81 86 ASN A N 1
ATOM 699 C CA . ASN A 1 86 ? 22.651 2.809 -11.187 1.00 91.81 86 ASN A CA 1
ATOM 700 C C . ASN A 1 86 ? 21.428 2.844 -12.134 1.00 91.81 86 ASN A C 1
ATOM 702 O O . ASN A 1 86 ? 20.755 3.867 -12.233 1.00 91.81 86 ASN A O 1
ATOM 706 N N . LYS A 1 87 ? 21.100 1.729 -12.794 1.00 96.06 87 LYS A N 1
ATOM 707 C CA . LYS A 1 87 ? 19.909 1.567 -13.635 1.00 96.06 87 LYS A CA 1
ATOM 708 C C . LYS A 1 87 ? 18.850 0.764 -12.898 1.00 96.06 87 LYS A C 1
ATOM 710 O O . LYS A 1 87 ? 19.175 -0.125 -12.104 1.00 96.06 87 LYS A O 1
ATOM 715 N N . LEU A 1 88 ? 17.591 1.081 -13.167 1.00 96.75 88 LEU A N 1
ATOM 716 C CA . LEU A 1 88 ? 16.454 0.315 -12.676 1.00 96.75 88 LEU A CA 1
ATOM 717 C C . LEU A 1 88 ? 16.320 -0.938 -13.531 1.00 96.75 88 LEU A C 1
ATOM 719 O O . LEU A 1 88 ? 16.388 -0.881 -14.758 1.00 96.75 88 LEU A O 1
ATOM 723 N N . ILE A 1 89 ? 16.138 -2.066 -12.864 1.00 97.62 89 ILE A N 1
ATOM 724 C CA . ILE A 1 89 ? 15.949 -3.366 -13.491 1.00 97.62 89 ILE A CA 1
ATOM 725 C C . ILE A 1 89 ? 14.572 -3.847 -13.075 1.00 97.62 89 ILE A C 1
ATOM 727 O O . ILE A 1 89 ? 14.362 -4.091 -11.895 1.00 97.62 89 ILE A O 1
ATOM 731 N N . VAL A 1 90 ? 13.641 -3.977 -14.011 1.00 96.94 90 VAL A N 1
ATOM 732 C CA . VAL A 1 90 ? 12.316 -4.546 -13.757 1.00 96.94 90 VAL A CA 1
ATOM 733 C C . VAL A 1 90 ? 12.297 -5.951 -14.339 1.00 96.94 90 VAL A C 1
ATOM 735 O O . VAL A 1 90 ? 12.499 -6.143 -15.538 1.00 96.94 90 VAL A O 1
ATOM 738 N N . ASN A 1 91 ? 12.113 -6.943 -13.478 1.00 97.19 91 ASN A N 1
ATOM 739 C CA . ASN A 1 91 ? 11.979 -8.331 -13.894 1.00 97.19 91 ASN A CA 1
ATOM 740 C C . ASN A 1 91 ? 10.540 -8.563 -14.334 1.00 97.19 91 ASN A C 1
ATOM 742 O O . ASN A 1 91 ? 9.619 -8.201 -13.604 1.00 97.19 91 ASN A O 1
ATOM 746 N N . CYS A 1 92 ? 10.351 -9.177 -15.499 1.00 96.00 92 CYS A N 1
ATOM 747 C CA . CYS A 1 92 ? 9.027 -9.413 -16.056 1.00 96.00 92 CYS A CA 1
ATOM 748 C C . CYS A 1 92 ? 8.854 -10.852 -16.561 1.00 96.00 92 CYS A C 1
ATOM 750 O O . CYS A 1 92 ? 9.827 -11.544 -16.874 1.00 96.00 92 CYS A O 1
ATOM 752 N N . ILE A 1 93 ? 7.601 -11.276 -16.714 1.00 94.31 93 ILE A N 1
ATOM 753 C CA . ILE A 1 93 ? 7.194 -12.456 -17.479 1.00 94.31 93 ILE A CA 1
ATOM 754 C C . ILE A 1 93 ? 6.416 -11.989 -18.709 1.00 94.31 93 ILE A C 1
ATOM 756 O O . ILE A 1 93 ? 5.473 -11.209 -18.610 1.00 94.31 93 ILE A O 1
ATOM 760 N N . ILE A 1 94 ? 6.816 -12.480 -19.880 1.00 93.94 94 ILE A N 1
ATOM 761 C CA . ILE A 1 94 ? 6.168 -12.209 -21.166 1.00 93.94 94 ILE A CA 1
ATOM 762 C C . ILE A 1 94 ? 5.988 -13.544 -21.883 1.00 93.94 94 ILE A C 1
ATOM 764 O O . ILE A 1 94 ? 6.969 -14.234 -22.173 1.00 93.94 94 ILE A O 1
ATOM 768 N N . ASN A 1 95 ? 4.744 -13.936 -22.174 1.00 90.44 95 ASN A N 1
ATOM 769 C CA . ASN A 1 95 ? 4.426 -15.211 -22.837 1.00 90.44 95 ASN A CA 1
ATOM 770 C C . ASN A 1 95 ? 5.143 -16.417 -22.190 1.00 90.44 95 ASN A C 1
ATOM 772 O O . ASN A 1 95 ? 5.741 -17.239 -22.884 1.00 90.44 95 ASN A O 1
ATOM 776 N N . LYS A 1 96 ? 5.129 -16.489 -20.848 1.00 90.00 96 LYS A N 1
ATOM 777 C CA . LYS A 1 96 ? 5.825 -17.497 -20.014 1.00 90.00 96 LYS A CA 1
ATOM 778 C C . LYS A 1 96 ? 7.362 -17.467 -20.067 1.00 90.00 96 LYS A C 1
ATOM 780 O O . LYS A 1 96 ? 8.006 -18.337 -19.489 1.00 90.00 96 LYS A O 1
ATOM 785 N N . ASN A 1 97 ? 7.967 -16.477 -20.719 1.00 93.44 97 ASN A N 1
ATOM 786 C CA . ASN A 1 97 ? 9.416 -16.295 -20.744 1.00 93.44 97 ASN A CA 1
ATOM 787 C C . ASN A 1 97 ? 9.832 -15.209 -19.761 1.00 93.44 97 ASN A C 1
ATOM 789 O O . ASN A 1 97 ? 9.164 -14.183 -19.640 1.00 93.44 97 ASN A O 1
ATOM 793 N N . ARG A 1 98 ? 10.975 -15.417 -19.106 1.00 95.25 98 ARG A N 1
ATOM 794 C CA . ARG A 1 98 ? 11.613 -14.366 -18.313 1.00 95.25 98 ARG A CA 1
ATOM 795 C C . ARG A 1 98 ? 12.102 -13.258 -19.238 1.00 95.25 98 ARG A C 1
ATOM 797 O O . ARG A 1 98 ? 12.724 -13.526 -20.268 1.00 95.25 98 ARG A O 1
ATOM 804 N N . ALA A 1 99 ? 11.831 -12.032 -18.831 1.00 96.81 99 ALA A N 1
ATOM 805 C CA . ALA A 1 99 ? 12.277 -10.827 -19.494 1.00 96.81 99 ALA A CA 1
ATOM 806 C C . ALA A 1 99 ? 12.785 -9.820 -18.459 1.00 96.81 99 ALA A C 1
ATOM 808 O O . ALA A 1 99 ? 12.490 -9.908 -17.264 1.00 96.81 99 ALA A O 1
ATOM 809 N N . THR A 1 100 ? 13.564 -8.855 -18.924 1.00 97.31 100 THR A N 1
ATOM 810 C CA . THR A 1 100 ? 14.115 -7.801 -18.080 1.00 97.31 100 THR A CA 1
ATOM 811 C C . THR A 1 100 ? 13.989 -6.473 -18.793 1.00 97.31 100 THR A C 1
ATOM 813 O O . THR A 1 100 ? 14.554 -6.296 -19.869 1.00 97.31 100 THR A O 1
ATOM 816 N N . LEU A 1 101 ? 13.282 -5.533 -18.179 1.00 97.19 101 LEU A N 1
ATOM 817 C CA . LEU A 1 101 ? 13.197 -4.156 -18.634 1.00 97.19 101 LEU A CA 1
ATOM 818 C C . LEU A 1 101 ? 14.234 -3.315 -17.882 1.00 97.19 101 LEU A C 1
ATOM 820 O O . LEU A 1 101 ? 14.192 -3.185 -16.659 1.00 97.19 101 LEU A O 1
ATOM 824 N N . ILE A 1 102 ? 15.192 -2.770 -18.622 1.00 97.38 102 ILE A N 1
ATOM 825 C CA . ILE A 1 102 ? 16.243 -1.888 -18.119 1.00 97.38 102 ILE A CA 1
ATOM 826 C C . ILE A 1 102 ? 15.797 -0.451 -18.348 1.00 97.38 102 ILE A C 1
ATOM 828 O O . ILE A 1 102 ? 15.477 -0.079 -19.478 1.00 97.38 102 ILE A O 1
ATOM 832 N N . ILE A 1 103 ? 15.795 0.347 -17.282 1.00 96.88 103 ILE A N 1
ATOM 833 C CA . ILE A 1 103 ? 15.366 1.742 -17.312 1.00 96.88 103 ILE A CA 1
ATOM 834 C C . ILE A 1 103 ? 16.456 2.624 -16.703 1.00 96.88 103 ILE A C 1
ATOM 836 O O . ILE A 1 103 ? 16.824 2.473 -15.533 1.00 96.88 103 ILE A O 1
ATOM 840 N N . ASP A 1 104 ? 16.928 3.598 -17.472 1.00 96.00 104 ASP A N 1
ATOM 841 C CA . ASP A 1 104 ? 17.697 4.725 -16.962 1.00 96.00 104 ASP A CA 1
ATOM 842 C C . ASP A 1 104 ? 16.947 6.033 -17.202 1.00 96.00 104 ASP A C 1
ATOM 844 O O . ASP A 1 104 ? 16.718 6.443 -18.336 1.00 96.00 104 ASP A O 1
ATOM 848 N N . THR A 1 105 ? 16.536 6.669 -16.112 1.00 95.19 105 THR A N 1
ATOM 849 C CA . THR A 1 105 ? 15.728 7.890 -16.089 1.00 95.19 105 THR A CA 1
ATOM 850 C C . THR A 1 105 ? 16.111 8.752 -14.889 1.00 95.19 105 THR A C 1
ATOM 852 O O . THR A 1 105 ? 16.489 8.231 -13.831 1.00 95.19 105 THR A O 1
ATOM 855 N N . GLU A 1 106 ? 16.015 10.072 -15.025 1.00 94.81 106 GLU A N 1
ATOM 856 C CA . GLU A 1 106 ? 16.339 11.009 -13.942 1.00 94.81 106 GLU A CA 1
ATOM 857 C C . GLU A 1 106 ? 15.295 11.000 -12.816 1.00 94.81 106 GLU A C 1
ATOM 859 O O . GLU A 1 106 ? 15.619 11.094 -11.620 1.00 94.81 106 GLU A O 1
ATOM 864 N N . SER A 1 107 ? 14.021 10.885 -13.189 1.00 93.25 107 SER A N 1
ATOM 865 C CA . SER A 1 107 ? 12.878 10.848 -12.278 1.00 93.25 107 SER A CA 1
ATOM 866 C C . SER A 1 107 ? 11.673 10.205 -12.952 1.00 93.25 107 SER A C 1
ATOM 868 O O . SER A 1 107 ? 11.644 10.060 -14.168 1.00 93.25 107 SER A O 1
ATOM 870 N N . PHE A 1 108 ? 10.660 9.840 -12.174 1.00 92.88 108 PHE A N 1
ATOM 871 C CA . PHE A 1 108 ? 9.361 9.524 -12.742 1.00 92.88 108 PHE A CA 1
ATOM 872 C C . PHE A 1 108 ? 8.249 10.195 -11.958 1.00 92.88 108 PHE A C 1
ATOM 874 O O . PHE A 1 108 ? 8.407 10.528 -10.781 1.00 92.88 108 PHE A O 1
ATOM 881 N N . LYS A 1 109 ? 7.107 10.330 -12.619 1.00 94.69 109 LYS A N 1
ATOM 882 C CA . LYS A 1 109 ? 5.841 10.729 -12.016 1.00 94.69 109 LYS A CA 1
ATOM 883 C C . LYS A 1 109 ? 4.842 9.601 -12.171 1.00 94.69 109 LYS A C 1
ATOM 885 O O . LYS A 1 109 ? 4.865 8.892 -13.174 1.00 94.69 109 LYS A O 1
ATOM 890 N N . VAL A 1 110 ? 3.974 9.430 -11.183 1.00 94.31 110 VAL A N 1
ATOM 891 C CA . VAL A 1 110 ? 2.933 8.402 -11.212 1.00 94.31 110 VAL A CA 1
ATOM 892 C C . VAL A 1 110 ? 1.581 9.081 -11.150 1.00 94.31 110 VAL A C 1
ATOM 894 O O . VAL A 1 110 ? 1.375 9.974 -10.337 1.00 94.31 110 VAL A O 1
ATOM 897 N N . TYR A 1 111 ? 0.654 8.637 -11.984 1.00 93.75 111 TYR A N 1
ATOM 898 C CA . TYR A 1 111 ? -0.708 9.139 -12.052 1.00 93.75 111 TYR A CA 1
ATOM 899 C C . TYR A 1 111 ? -1.701 7.992 -11.906 1.00 93.75 111 TYR A C 1
ATOM 901 O O . TYR A 1 111 ? -1.437 6.871 -12.347 1.00 93.75 111 TYR A O 1
ATOM 909 N N . ASP A 1 112 ? -2.857 8.274 -11.314 1.00 90.06 112 ASP A N 1
ATOM 910 C CA . ASP A 1 112 ? -3.980 7.336 -11.300 1.00 90.06 112 ASP A CA 1
ATOM 911 C C . ASP A 1 112 ? -4.786 7.355 -12.615 1.00 90.06 112 ASP A C 1
ATOM 913 O O . ASP A 1 112 ? -4.510 8.127 -13.538 1.00 90.06 112 ASP A O 1
ATOM 917 N N . LYS A 1 113 ? -5.838 6.527 -12.690 1.00 87.56 113 LYS A N 1
ATOM 918 C CA . LYS A 1 113 ? -6.755 6.460 -13.844 1.00 87.56 113 LYS A CA 1
ATOM 919 C C . LYS A 1 113 ? -7.480 7.773 -14.168 1.00 87.56 113 LYS A C 1
ATOM 921 O O . LYS A 1 113 ? -8.041 7.898 -15.250 1.00 87.56 113 LYS A O 1
ATOM 926 N N . PHE A 1 114 ? -7.498 8.732 -13.243 1.00 89.00 114 PHE A N 1
ATOM 927 C CA . PHE A 1 114 ? -8.103 10.052 -13.421 1.00 89.00 114 PHE A CA 1
ATOM 928 C C . PHE A 1 114 ? -7.056 11.125 -13.760 1.00 89.00 114 PHE A C 1
ATOM 930 O O . PHE A 1 114 ? -7.365 12.313 -13.709 1.00 89.00 114 PHE A O 1
ATOM 937 N N . ASN A 1 115 ? -5.826 10.721 -14.102 1.00 89.88 115 ASN A N 1
ATOM 938 C CA . ASN A 1 115 ? -4.683 11.598 -14.367 1.00 89.88 115 ASN A CA 1
ATOM 939 C C . ASN A 1 115 ? -4.297 12.498 -13.182 1.00 89.88 115 ASN A C 1
ATOM 941 O O . ASN A 1 115 ? -3.703 13.558 -13.379 1.00 89.88 115 ASN A O 1
ATOM 945 N N . ARG A 1 116 ? -4.597 12.088 -11.945 1.00 90.31 116 ARG A N 1
ATOM 946 C CA . ARG A 1 116 ? -4.136 12.801 -10.749 1.00 90.31 116 ARG A CA 1
ATOM 947 C C . ARG A 1 116 ? -2.757 12.292 -10.366 1.00 90.31 116 ARG A C 1
ATOM 949 O O . ARG A 1 116 ? -2.576 11.082 -10.226 1.00 90.31 116 ARG A O 1
ATOM 956 N N . GLU A 1 117 ? -1.803 13.203 -10.196 1.00 93.25 117 GLU A N 1
ATOM 957 C CA . GLU A 1 117 ? -0.448 12.856 -9.762 1.00 93.25 117 GLU A CA 1
ATOM 958 C C . GLU A 1 117 ? -0.482 12.287 -8.337 1.00 93.25 117 GLU A C 1
ATOM 960 O O . GLU A 1 117 ? -1.127 12.832 -7.436 1.00 93.25 117 GLU A O 1
ATOM 965 N N . LEU A 1 118 ? 0.186 11.158 -8.139 1.00 88.19 118 LEU A N 1
ATOM 966 C CA . LEU A 1 118 ? 0.298 10.472 -6.865 1.00 88.19 118 LEU A CA 1
ATOM 967 C C . LEU A 1 118 ? 1.650 10.795 -6.237 1.00 88.19 118 LEU A C 1
ATOM 969 O O . LEU A 1 118 ? 2.698 10.631 -6.861 1.00 88.19 118 LEU A O 1
ATOM 973 N N . SER A 1 119 ? 1.623 11.190 -4.963 1.00 87.69 119 SER A N 1
ATOM 974 C CA . SER A 1 119 ? 2.838 11.290 -4.154 1.00 87.69 119 SER A CA 1
ATOM 975 C C . SER A 1 119 ? 3.555 9.938 -4.122 1.00 87.69 119 SER A C 1
ATOM 977 O O . SER A 1 119 ? 2.947 8.906 -3.827 1.00 87.69 119 SER A O 1
ATOM 979 N N . LEU A 1 120 ? 4.860 9.939 -4.395 1.00 85.31 120 LEU A N 1
ATOM 980 C CA . LEU A 1 120 ? 5.665 8.718 -4.356 1.00 85.31 120 LEU A CA 1
ATOM 981 C C . LEU A 1 120 ? 5.751 8.142 -2.944 1.00 85.31 120 LEU A C 1
ATOM 983 O O . LEU A 1 120 ? 5.708 6.928 -2.782 1.00 85.31 120 LEU A O 1
ATOM 987 N N . LEU A 1 121 ? 5.794 8.999 -1.919 1.00 77.56 121 LEU A N 1
ATOM 988 C CA . LEU A 1 121 ? 5.756 8.560 -0.522 1.00 77.56 121 LEU A CA 1
ATOM 989 C C . LEU A 1 121 ? 4.441 7.840 -0.204 1.00 77.56 121 LEU A C 1
ATOM 991 O O . LEU A 1 121 ? 4.455 6.803 0.455 1.00 77.56 121 LEU A O 1
ATOM 995 N N . LYS A 1 122 ? 3.327 8.322 -0.768 1.00 77.62 122 LYS A N 1
ATOM 996 C CA . LYS A 1 122 ? 2.025 7.662 -0.653 1.00 77.62 122 LYS A CA 1
ATOM 997 C C . LYS A 1 122 ? 2.012 6.292 -1.337 1.00 77.62 122 LYS A C 1
ATOM 999 O O . LYS A 1 122 ? 1.366 5.385 -0.839 1.00 77.62 122 LYS A O 1
ATOM 1004 N N . LEU A 1 123 ? 2.695 6.116 -2.468 1.00 79.75 123 LEU A N 1
ATOM 1005 C CA . LEU A 1 123 ? 2.807 4.798 -3.114 1.00 79.75 123 LEU A CA 1
ATOM 1006 C C . LEU A 1 123 ? 3.674 3.835 -2.300 1.00 79.75 123 LEU A C 1
ATOM 1008 O O . LEU A 1 123 ? 3.334 2.665 -2.161 1.00 79.75 123 LEU A O 1
ATOM 1012 N N . LEU A 1 124 ? 4.762 4.337 -1.717 1.00 76.12 124 LEU A N 1
ATOM 1013 C CA . LEU A 1 124 ? 5.631 3.542 -0.853 1.00 76.12 124 LEU A CA 1
ATOM 1014 C C . LEU A 1 124 ? 4.917 3.081 0.419 1.00 76.12 124 LEU A C 1
ATOM 1016 O O . LEU A 1 124 ? 5.081 1.931 0.817 1.00 76.12 124 LEU A O 1
ATOM 1020 N N . SER A 1 125 ? 4.106 3.944 1.040 1.00 69.31 125 SER A N 1
ATOM 1021 C CA . SER A 1 125 ? 3.324 3.548 2.214 1.00 69.31 125 SER A CA 1
ATOM 1022 C C . SER A 1 125 ? 2.289 2.473 1.876 1.00 69.31 125 SER A C 1
ATOM 1024 O O . SER A 1 125 ? 2.094 1.560 2.671 1.00 69.31 125 SER A O 1
ATOM 1026 N N . LEU A 1 126 ? 1.684 2.521 0.683 1.00 70.81 126 LEU A N 1
ATOM 1027 C CA . LEU A 1 126 ? 0.795 1.460 0.204 1.00 70.81 126 LEU A CA 1
ATOM 1028 C C . LEU A 1 126 ? 1.526 0.130 0.000 1.00 70.81 126 LEU A C 1
ATOM 1030 O O . LEU A 1 126 ? 1.008 -0.902 0.412 1.00 70.81 126 LEU A O 1
ATOM 1034 N N . TYR A 1 127 ? 2.699 0.157 -0.643 1.00 70.19 127 TYR A N 1
ATOM 1035 C CA . TYR A 1 127 ? 3.478 -1.052 -0.923 1.00 70.19 127 TYR A CA 1
ATOM 1036 C C . TYR A 1 127 ? 3.826 -1.796 0.364 1.00 70.19 127 TYR A C 1
ATOM 1038 O O . TYR A 1 127 ? 3.576 -2.994 0.469 1.00 70.19 127 TYR A O 1
ATOM 1046 N N . GLU A 1 128 ? 4.342 -1.075 1.358 1.00 64.75 128 GLU A N 1
ATOM 1047 C CA . GLU A 1 128 ? 4.788 -1.686 2.609 1.00 64.75 128 GLU A CA 1
ATOM 1048 C C . GLU A 1 128 ? 3.633 -2.301 3.392 1.00 64.75 128 GLU A C 1
ATOM 1050 O O . GLU A 1 128 ? 3.754 -3.438 3.842 1.00 64.75 128 GLU A O 1
ATOM 1055 N N . LEU A 1 129 ? 2.484 -1.618 3.438 1.00 60.78 129 LEU A N 1
ATOM 1056 C CA . LEU A 1 129 ? 1.275 -2.150 4.068 1.00 60.78 129 LEU A CA 1
ATOM 1057 C C . LEU A 1 129 ? 0.732 -3.403 3.372 1.00 60.78 129 LEU A C 1
ATOM 1059 O O . LEU A 1 129 ? 0.117 -4.235 4.025 1.00 60.78 129 LEU A O 1
ATOM 1063 N N . SER A 1 130 ? 0.953 -3.547 2.062 1.00 57.78 130 SER A N 1
ATOM 1064 C CA . SER A 1 130 ? 0.575 -4.756 1.318 1.00 57.78 130 SER A CA 1
ATOM 1065 C C . SER A 1 130 ? 1.619 -5.877 1.362 1.00 57.78 130 SER A C 1
ATOM 1067 O O . SER A 1 130 ? 1.329 -6.979 0.907 1.00 57.78 130 SER A O 1
ATOM 1069 N N . SER A 1 131 ? 2.836 -5.604 1.849 1.00 55.38 131 SER A N 1
ATOM 1070 C CA . SER A 1 131 ? 3.972 -6.536 1.763 1.00 55.38 131 SER A CA 1
ATOM 1071 C C . SER A 1 131 ? 4.301 -7.270 3.063 1.00 55.38 131 SER A C 1
ATOM 1073 O O . SER A 1 131 ? 4.968 -8.301 3.008 1.00 55.38 131 SER A O 1
ATOM 1075 N N . SER A 1 132 ? 3.863 -6.766 4.220 1.00 59.94 132 SER A N 1
ATOM 1076 C CA . SER A 1 132 ? 4.033 -7.477 5.490 1.00 59.94 132 SER A CA 1
ATOM 1077 C C . SER A 1 132 ? 2.950 -8.541 5.638 1.00 59.94 132 SER A C 1
ATOM 1079 O O . SER A 1 132 ? 1.761 -8.221 5.581 1.00 59.94 132 SER A O 1
ATOM 1081 N N . SER A 1 133 ? 3.360 -9.791 5.851 1.00 65.38 133 SER A N 1
ATOM 1082 C CA . SER A 1 133 ? 2.437 -10.901 6.093 1.00 65.38 133 SER A CA 1
ATOM 1083 C C . SER A 1 133 ? 1.830 -10.891 7.492 1.00 65.38 133 SER A C 1
ATOM 1085 O O . SER A 1 133 ? 0.799 -11.526 7.650 1.00 65.38 133 SER A O 1
ATOM 1087 N N . GLU A 1 134 ? 2.426 -10.169 8.448 1.00 84.19 134 GLU A N 1
ATOM 1088 C CA . GLU A 1 134 ? 2.113 -10.239 9.884 1.00 84.19 134 GLU A CA 1
ATOM 1089 C C . GLU A 1 134 ? 1.377 -8.980 10.395 1.00 84.19 134 GLU A C 1
ATOM 1091 O O . GLU A 1 134 ? 1.697 -7.840 10.017 1.00 84.19 134 GLU A O 1
ATOM 1096 N N . GLY A 1 135 ? 0.371 -9.174 11.247 1.00 90.19 135 GLY A N 1
ATOM 1097 C CA . GLY A 1 135 ? -0.421 -8.132 11.892 1.00 90.19 135 GLY A CA 1
ATOM 1098 C C . GLY A 1 135 ? -1.835 -8.600 12.240 1.00 90.19 135 GLY A C 1
ATOM 1099 O O . GLY A 1 135 ? -2.082 -9.774 12.461 1.00 90.19 135 GLY A O 1
ATOM 1100 N N . ILE A 1 136 ? -2.775 -7.656 12.290 1.00 93.31 136 ILE A N 1
ATOM 1101 C CA . ILE A 1 136 ? -4.185 -7.938 12.585 1.00 93.31 136 ILE A CA 1
ATOM 1102 C C . ILE A 1 136 ? -5.027 -7.672 11.340 1.00 93.31 136 ILE A C 1
ATOM 1104 O O . ILE A 1 136 ? -5.044 -6.547 10.830 1.00 93.31 136 ILE A O 1
ATOM 1108 N N . ASP A 1 137 ? -5.764 -8.670 10.869 1.00 92.56 137 ASP A N 1
ATOM 1109 C CA . ASP A 1 137 ? -6.687 -8.540 9.746 1.00 92.56 137 ASP A CA 1
ATOM 1110 C C . ASP A 1 137 ? -8.107 -8.219 10.209 1.00 92.56 137 ASP A C 1
ATOM 1112 O O . ASP A 1 137 ? -8.700 -8.938 11.008 1.00 92.56 137 ASP A O 1
ATOM 1116 N N . PHE A 1 138 ? -8.681 -7.140 9.672 1.00 94.44 138 PHE A N 1
ATOM 1117 C CA . PHE A 1 138 ? -10.043 -6.714 9.984 1.00 94.44 138 PHE A CA 1
ATOM 1118 C C . PHE A 1 138 ? -11.011 -7.026 8.848 1.00 94.44 138 PHE A C 1
ATOM 1120 O O . PHE A 1 138 ? -10.825 -6.543 7.728 1.00 94.44 138 PHE A O 1
ATOM 1127 N N . PHE A 1 139 ? -12.103 -7.718 9.168 1.00 94.19 139 PHE A N 1
ATOM 1128 C CA . PHE A 1 139 ? -13.164 -8.114 8.242 1.00 94.19 139 PHE A CA 1
ATOM 1129 C C . PHE A 1 139 ? -14.527 -7.612 8.707 1.00 94.19 139 PHE A C 1
ATOM 1131 O O . PHE A 1 139 ? -14.762 -7.390 9.894 1.00 94.19 139 PHE A O 1
ATOM 1138 N N . ILE A 1 140 ? -15.465 -7.488 7.768 1.00 95.25 140 ILE A N 1
ATOM 1139 C CA . ILE A 1 140 ? -16.887 -7.450 8.116 1.00 95.25 140 ILE A CA 1
ATOM 1140 C C . ILE A 1 140 ? -17.331 -8.891 8.378 1.00 95.25 140 ILE A C 1
ATOM 1142 O O . ILE A 1 140 ? -17.114 -9.767 7.545 1.00 95.25 140 ILE A O 1
ATOM 1146 N N . LYS A 1 141 ? -17.969 -9.129 9.525 1.00 92.31 141 LYS A N 1
ATOM 1147 C CA . LYS A 1 141 ? -18.412 -10.463 9.943 1.00 92.31 141 LYS A CA 1
ATOM 1148 C C . LYS A 1 141 ? -19.384 -11.097 8.933 1.00 92.31 141 LYS A C 1
ATOM 1150 O O . LYS A 1 141 ? -20.381 -10.474 8.538 1.00 92.31 141 LYS A O 1
ATOM 1155 N N . ASP A 1 142 ? -19.120 -12.352 8.574 1.00 87.94 142 ASP A N 1
ATOM 1156 C CA . ASP A 1 142 ? -19.833 -13.138 7.552 1.00 87.94 142 ASP A CA 1
ATOM 1157 C C . ASP A 1 142 ? -19.912 -12.442 6.171 1.00 87.94 142 ASP A C 1
ATOM 1159 O O . ASP A 1 142 ? -20.948 -12.480 5.502 1.00 87.94 142 ASP A O 1
ATOM 1163 N N . ASP A 1 143 ? -18.858 -11.724 5.770 1.00 84.94 143 ASP A N 1
ATOM 1164 C CA . ASP A 1 143 ? -18.729 -11.159 4.422 1.00 84.94 143 ASP A CA 1
ATOM 1165 C C . ASP A 1 143 ? -17.798 -12.030 3.560 1.00 84.94 143 ASP A C 1
ATOM 1167 O O . ASP A 1 143 ? -16.587 -12.066 3.769 1.00 84.94 143 ASP A O 1
ATOM 1171 N N . ASP A 1 144 ? -18.363 -12.692 2.547 1.00 75.62 144 ASP A N 1
ATOM 1172 C CA . ASP A 1 144 ? -17.637 -13.590 1.634 1.00 75.62 144 ASP A CA 1
ATOM 1173 C C . ASP A 1 144 ? -16.739 -12.852 0.620 1.00 75.62 144 ASP A C 1
ATOM 1175 O O . ASP A 1 144 ? -16.112 -13.466 -0.243 1.00 75.62 144 ASP A O 1
ATOM 1179 N N . SER A 1 145 ? -16.677 -11.516 0.662 1.00 72.94 145 SER A N 1
ATOM 1180 C CA . SER A 1 145 ? -15.931 -10.734 -0.331 1.00 72.94 145 SER A CA 1
ATOM 1181 C C . SER A 1 145 ? -14.405 -10.788 -0.181 1.00 72.94 145 SER A C 1
ATOM 1183 O O . SER A 1 145 ? -13.714 -10.143 -0.974 1.00 72.94 145 SER A O 1
ATOM 1185 N N . ASN A 1 146 ? -13.871 -11.518 0.810 1.00 69.44 146 ASN A N 1
ATOM 1186 C CA . ASN A 1 146 ? -12.445 -11.564 1.185 1.00 69.44 146 ASN A CA 1
ATOM 1187 C C . ASN A 1 146 ? -11.812 -10.177 1.421 1.00 69.44 146 ASN A C 1
ATOM 1189 O O . ASN A 1 146 ? -10.586 -10.033 1.485 1.00 69.44 146 ASN A O 1
ATOM 1193 N N . LYS A 1 147 ? -12.637 -9.130 1.546 1.00 79.38 147 LYS A N 1
ATOM 1194 C CA . LYS A 1 147 ? -12.181 -7.766 1.785 1.00 79.38 147 LYS A CA 1
ATOM 1195 C C . LYS A 1 147 ? -11.771 -7.631 3.239 1.00 79.38 147 LYS A C 1
ATOM 1197 O O . LYS A 1 147 ? -12.609 -7.718 4.131 1.00 79.38 147 LYS A O 1
ATOM 1202 N N . HIS A 1 148 ? -10.499 -7.329 3.439 1.00 86.56 148 HIS A N 1
ATOM 1203 C CA . HIS A 1 148 ? -9.938 -7.034 4.745 1.00 86.56 148 HIS A CA 1
ATOM 1204 C C . HIS A 1 148 ? -9.038 -5.815 4.692 1.00 86.56 148 HIS A C 1
ATOM 1206 O O . HIS A 1 148 ? -8.561 -5.410 3.628 1.00 86.56 148 HIS A O 1
ATOM 1212 N N . ILE A 1 149 ? -8.810 -5.238 5.864 1.00 89.12 149 ILE A N 1
ATOM 1213 C CA . ILE A 1 149 ? -7.785 -4.226 6.083 1.00 89.12 149 ILE A CA 1
ATOM 1214 C C . ILE A 1 149 ? -6.784 -4.805 7.079 1.00 89.12 149 ILE A C 1
ATOM 1216 O O . ILE A 1 149 ? -7.182 -5.120 8.194 1.00 89.12 149 ILE A O 1
ATOM 1220 N N . LYS A 1 150 ? -5.506 -4.902 6.699 1.00 89.69 150 LYS A N 1
ATOM 1221 C CA . LYS A 1 150 ? -4.436 -5.334 7.607 1.00 89.69 150 LYS A CA 1
ATOM 1222 C C . LYS A 1 150 ? -3.897 -4.150 8.412 1.00 89.69 150 LYS A C 1
ATOM 1224 O O . LYS A 1 150 ? -3.571 -3.095 7.854 1.00 89.69 150 LYS A O 1
ATOM 1229 N N . PHE A 1 151 ? -3.798 -4.327 9.722 1.00 92.25 151 PHE A N 1
ATOM 1230 C CA . PHE A 1 151 ? -3.066 -3.466 10.640 1.00 92.25 151 PHE A CA 1
ATOM 1231 C C . PHE A 1 151 ? -1.737 -4.139 10.963 1.00 92.25 151 PHE A C 1
ATOM 1233 O O . PHE A 1 151 ? -1.664 -5.031 11.801 1.00 92.25 151 PHE A O 1
ATOM 1240 N N . THR A 1 152 ? -0.706 -3.760 10.218 1.00 89.88 152 THR A N 1
ATOM 1241 C CA . THR A 1 152 ? 0.584 -4.454 10.222 1.00 89.88 152 THR A CA 1
ATOM 1242 C C . THR A 1 152 ? 1.300 -4.308 11.562 1.00 89.88 152 THR A C 1
ATOM 1244 O O . THR A 1 152 ? 1.173 -3.265 12.211 1.00 89.88 152 THR A O 1
ATOM 1247 N N . GLU A 1 153 ? 2.097 -5.307 11.953 1.00 88.62 153 GLU A N 1
ATOM 1248 C CA . GLU A 1 153 ? 2.877 -5.256 13.201 1.00 88.62 153 GLU A CA 1
ATOM 1249 C C . GLU A 1 153 ? 3.759 -3.997 13.272 1.00 88.62 153 GLU A C 1
ATOM 1251 O O . GLU A 1 153 ? 3.767 -3.300 14.284 1.00 88.62 153 GLU A O 1
ATOM 1256 N N . GLU A 1 154 ? 4.430 -3.633 12.172 1.00 88.12 154 GLU A N 1
ATOM 1257 C CA . GLU A 1 154 ? 5.255 -2.417 12.088 1.00 88.12 154 GLU A CA 1
ATOM 1258 C C . GLU A 1 154 ? 4.440 -1.151 12.410 1.00 88.12 154 GLU A C 1
ATOM 1260 O O . GLU A 1 154 ? 4.878 -0.286 13.175 1.00 88.12 154 GLU A O 1
ATOM 1265 N N . LEU A 1 155 ? 3.235 -1.030 11.838 1.00 90.06 155 LEU A N 1
ATOM 1266 C CA . LEU A 1 155 ? 2.378 0.133 12.058 1.00 90.06 155 LEU A CA 1
ATOM 1267 C C . LEU A 1 155 ? 1.814 0.148 13.483 1.00 90.06 155 LEU A C 1
ATOM 1269 O O . LEU A 1 155 ? 1.703 1.215 14.096 1.00 90.06 155 LEU A O 1
ATOM 1273 N N . HIS A 1 156 ? 1.476 -1.027 14.011 1.00 92.25 156 HIS A N 1
ATOM 1274 C CA . HIS A 1 156 ? 1.018 -1.194 15.380 1.00 92.25 156 HIS A CA 1
ATOM 1275 C C . HIS A 1 156 ? 2.115 -0.819 16.388 1.00 92.25 156 HIS A C 1
ATOM 1277 O O . HIS A 1 156 ? 1.873 -0.019 17.298 1.00 92.25 156 HIS A O 1
ATOM 1283 N N . GLU A 1 157 ? 3.345 -1.301 16.186 1.00 91.06 157 GLU A N 1
ATOM 1284 C CA . GLU A 1 157 ? 4.505 -0.986 17.020 1.00 91.06 157 GLU A CA 1
ATOM 1285 C C . GLU A 1 157 ? 4.834 0.515 16.974 1.00 91.06 157 GLU A C 1
ATOM 1287 O O . GLU A 1 157 ? 5.070 1.140 18.016 1.00 91.06 157 GLU A O 1
ATOM 1292 N N . TYR A 1 158 ? 4.787 1.125 15.783 1.00 92.31 158 TYR A N 1
ATOM 1293 C CA . TYR A 1 158 ? 4.962 2.567 15.615 1.00 92.31 158 TYR A CA 1
ATOM 1294 C C . TYR A 1 158 ? 3.942 3.370 16.432 1.00 92.31 158 TYR A C 1
ATOM 1296 O O . TYR A 1 158 ? 4.323 4.305 17.146 1.00 92.31 158 TYR A O 1
ATOM 1304 N N . LEU A 1 159 ? 2.656 3.008 16.369 1.00 94.12 159 LEU A N 1
ATOM 1305 C CA . LEU A 1 159 ? 1.611 3.686 17.137 1.00 94.12 159 LEU A CA 1
ATOM 1306 C C . LEU A 1 159 ? 1.776 3.458 18.644 1.00 94.12 159 LEU A C 1
ATOM 1308 O O . LEU A 1 159 ? 1.655 4.410 19.415 1.00 94.12 159 LEU A O 1
ATOM 1312 N N . CYS A 1 160 ? 2.140 2.248 19.075 1.00 92.38 160 CYS A N 1
ATOM 1313 C CA . CYS A 1 160 ? 2.436 1.955 20.479 1.00 92.38 160 CYS A CA 1
ATOM 1314 C C . CYS A 1 160 ? 3.555 2.846 21.036 1.00 92.38 160 CYS A C 1
ATOM 1316 O O . CYS A 1 160 ? 3.429 3.387 22.139 1.00 92.38 160 CYS A O 1
ATOM 1318 N N . LYS A 1 161 ? 4.639 3.029 20.272 1.00 93.12 161 LYS A N 1
ATOM 1319 C CA . LYS A 1 161 ? 5.761 3.907 20.640 1.00 93.12 161 LYS A CA 1
ATOM 1320 C C . LYS A 1 161 ? 5.326 5.372 20.661 1.00 93.12 161 LYS A C 1
ATOM 1322 O O . LYS A 1 161 ? 5.516 6.054 21.667 1.00 93.12 161 LYS A O 1
ATOM 1327 N N . SER A 1 162 ? 4.691 5.834 19.586 1.00 92.94 162 SER A N 1
ATOM 1328 C CA . SER A 1 162 ? 4.261 7.230 19.407 1.00 92.94 162 SER A CA 1
ATOM 1329 C C . SER A 1 162 ? 3.245 7.688 20.458 1.00 92.94 162 SER A C 1
ATOM 1331 O O . SER A 1 162 ? 3.267 8.837 20.900 1.00 92.94 162 SER A O 1
ATOM 1333 N N . GLU A 1 163 ? 2.379 6.782 20.913 1.00 92.19 163 GLU A N 1
ATOM 1334 C CA . GLU A 1 163 ? 1.383 7.037 21.960 1.00 92.19 163 GLU A CA 1
ATOM 1335 C C . GLU A 1 163 ? 1.877 6.711 23.379 1.00 92.19 163 GLU A C 1
ATOM 1337 O O . GLU A 1 163 ? 1.103 6.799 24.339 1.00 92.19 163 GLU A O 1
ATOM 1342 N N . ASN A 1 164 ? 3.153 6.329 23.536 1.00 88.81 164 ASN A N 1
ATOM 1343 C CA . ASN A 1 164 ? 3.736 5.839 24.791 1.00 88.81 164 ASN A CA 1
ATOM 1344 C C . ASN A 1 164 ? 2.870 4.761 25.476 1.00 88.81 164 ASN A C 1
ATOM 1346 O O . ASN A 1 164 ? 2.755 4.736 26.705 1.00 88.81 164 ASN A O 1
ATOM 1350 N N . TYR A 1 165 ? 2.235 3.895 24.681 1.00 89.69 165 TYR A N 1
ATOM 1351 C CA . TYR A 1 165 ? 1.166 2.999 25.119 1.00 89.69 165 TYR A CA 1
ATOM 1352 C C . TYR A 1 165 ? 1.599 2.098 26.279 1.00 89.69 165 TYR A C 1
ATOM 1354 O O . TYR A 1 165 ? 0.994 2.150 27.346 1.00 89.69 165 TYR A O 1
ATOM 1362 N N . TRP A 1 166 ? 2.701 1.355 26.128 1.00 85.00 166 TRP A N 1
ATOM 1363 C CA . TRP A 1 166 ? 3.165 0.400 27.143 1.00 85.00 166 TRP A CA 1
ATOM 1364 C C . TRP A 1 166 ? 3.482 1.045 28.493 1.00 85.00 166 TRP A C 1
ATOM 1366 O O . TRP A 1 166 ? 3.162 0.486 29.543 1.00 85.00 166 TRP A O 1
ATOM 1376 N N . ARG A 1 167 ? 4.071 2.249 28.477 1.00 85.69 167 ARG A N 1
ATOM 1377 C CA . ARG A 1 167 ? 4.336 3.009 29.703 1.00 85.69 167 ARG A CA 1
ATOM 1378 C C . ARG A 1 167 ? 3.024 3.390 30.390 1.00 85.69 167 ARG A C 1
ATOM 1380 O O . ARG A 1 167 ? 2.862 3.122 31.576 1.00 85.69 167 ARG A O 1
ATOM 1387 N N . ARG A 1 168 ? 2.072 3.950 29.635 1.00 84.75 168 ARG A N 1
ATOM 1388 C CA . ARG A 1 168 ? 0.761 4.361 30.166 1.00 84.75 168 ARG A CA 1
ATOM 1389 C C . ARG A 1 168 ? -0.055 3.180 30.681 1.00 84.75 168 ARG A C 1
ATOM 1391 O O . ARG A 1 168 ? -0.639 3.280 31.754 1.00 84.75 168 ARG A O 1
ATOM 1398 N N . TYR A 1 169 ? -0.076 2.073 29.941 1.00 83.31 169 TYR A N 1
ATOM 1399 C CA . TYR A 1 169 ? -0.807 0.866 30.312 1.00 83.31 169 TYR A CA 1
ATOM 1400 C C . TYR A 1 169 ? -0.342 0.337 31.674 1.00 83.31 169 TYR A C 1
ATOM 1402 O O . TYR A 1 169 ? -1.170 0.062 32.540 1.00 83.31 169 TYR A O 1
ATOM 1410 N N . LYS A 1 170 ? 0.980 0.294 31.899 1.00 81.69 170 LYS A N 1
ATOM 1411 C CA . LYS A 1 170 ? 1.578 -0.130 33.173 1.00 81.69 170 LYS A CA 1
ATOM 1412 C C . LYS A 1 170 ? 1.226 0.795 34.344 1.00 81.69 170 LYS A C 1
ATOM 1414 O O . LYS A 1 170 ? 1.098 0.320 35.467 1.00 81.69 170 LYS A O 1
ATOM 1419 N N . GLU A 1 171 ? 1.097 2.095 34.095 1.00 83.12 171 GLU A N 1
ATOM 1420 C CA . GLU A 1 171 ? 0.839 3.098 35.135 1.00 83.12 171 GLU A CA 1
ATOM 1421 C C . GLU A 1 171 ? -0.654 3.258 35.461 1.00 83.12 171 GLU A C 1
ATOM 1423 O O . GLU A 1 171 ? -1.003 3.453 36.621 1.00 83.12 171 GLU A O 1
ATOM 1428 N N . ASN A 1 172 ? -1.541 3.195 34.460 1.00 71.75 172 ASN A N 1
ATOM 1429 C CA . ASN A 1 172 ? -2.920 3.683 34.589 1.00 71.75 172 ASN A CA 1
ATOM 1430 C C . ASN A 1 172 ? -4.008 2.799 33.944 1.00 71.75 172 ASN A C 1
ATOM 1432 O O . ASN A 1 172 ? -5.194 3.109 34.118 1.00 71.75 172 ASN A O 1
ATOM 1436 N N . GLY A 1 173 ? -3.641 1.720 33.240 1.00 72.62 173 GLY A N 1
ATOM 1437 C CA . GLY A 1 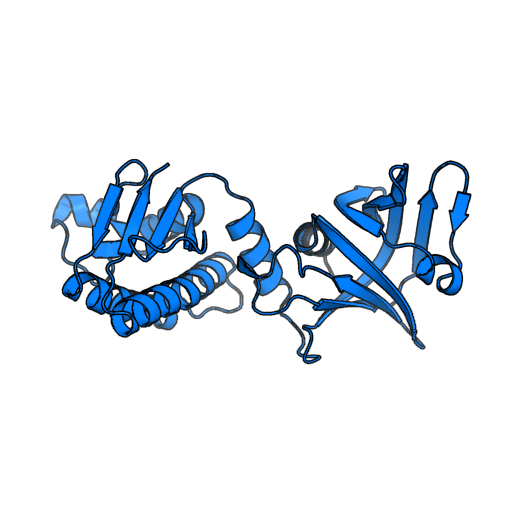173 ? -4.560 0.874 32.464 1.00 72.62 173 GLY A CA 1
ATOM 1438 C C . GLY A 1 173 ? -5.059 1.514 31.155 1.00 72.62 173 GLY A C 1
ATOM 1439 O O . GLY A 1 173 ? -4.561 2.559 30.736 1.00 72.62 173 GLY A O 1
ATOM 1440 N N . LEU A 1 174 ? -6.046 0.877 30.505 1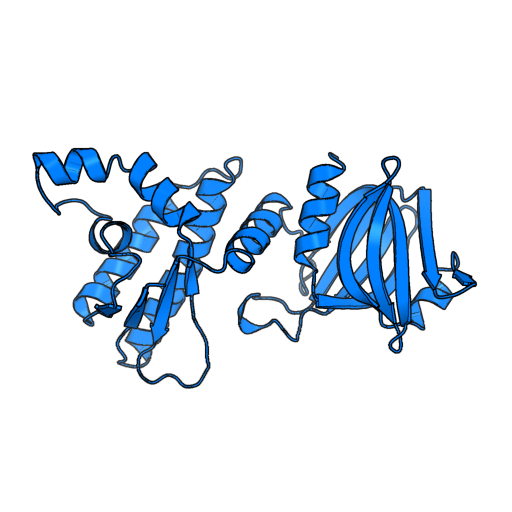.00 65.44 174 LEU A N 1
ATOM 1441 C CA . LEU A 1 174 ? -6.681 1.343 29.256 1.00 65.44 174 LEU A CA 1
ATOM 1442 C C . LEU A 1 174 ? -7.613 2.525 29.547 1.00 65.44 174 LEU A C 1
ATOM 1444 O O . LEU A 1 174 ? -8.687 2.337 30.122 1.00 65.44 174 LEU A O 1
ATOM 1448 N N . LYS A 1 175 ? -7.211 3.745 29.190 1.00 67.81 175 LYS A N 1
ATOM 1449 C CA . LYS A 1 175 ? -7.988 4.962 29.502 1.00 67.81 175 LYS A CA 1
ATOM 1450 C C . LYS A 1 175 ? -7.964 6.025 28.411 1.00 67.81 175 LYS A C 1
ATOM 1452 O O . LYS A 1 175 ? -8.714 6.992 28.510 1.00 67.81 175 LYS A O 1
ATOM 1457 N N . GLU A 1 176 ? -7.133 5.871 27.387 1.00 75.44 176 GLU A N 1
ATOM 1458 C CA . GLU A 1 176 ? -6.913 6.912 26.390 1.00 75.44 176 GLU A CA 1
ATOM 1459 C C . GLU A 1 176 ? -7.635 6.665 25.074 1.00 75.44 176 GLU A C 1
ATOM 1461 O O . GLU A 1 176 ? -8.071 5.565 24.731 1.00 75.44 176 GLU A O 1
ATOM 1466 N N . LYS A 1 177 ? -7.710 7.756 24.309 1.00 76.62 177 LYS A N 1
ATOM 1467 C CA . LYS A 1 177 ? -8.513 7.891 23.097 1.00 76.62 177 LYS A CA 1
ATOM 1468 C C . LYS A 1 177 ? -8.324 6.764 22.082 1.00 76.62 177 LYS A C 1
ATOM 1470 O O . LYS A 1 177 ? -9.293 6.452 21.409 1.00 76.62 177 LYS A O 1
ATOM 1475 N N . PHE A 1 178 ? -7.125 6.190 21.944 1.00 89.31 178 PHE A N 1
ATOM 1476 C CA . PHE A 1 178 ? -6.800 5.208 20.898 1.00 89.31 178 PHE A CA 1
ATOM 1477 C C . PHE A 1 178 ? -6.708 3.761 21.387 1.00 89.31 178 PHE A C 1
ATOM 1479 O O . PHE A 1 178 ? -6.588 2.861 20.557 1.00 89.31 178 PHE A O 1
ATOM 1486 N N . ASP A 1 179 ? -6.796 3.529 22.700 1.00 89.44 179 ASP A N 1
ATOM 1487 C CA . ASP A 1 179 ? -6.437 2.258 23.340 1.00 89.44 179 ASP A CA 1
ATOM 1488 C C . ASP A 1 179 ? -7.274 1.061 22.833 1.00 89.44 179 ASP A C 1
ATOM 1490 O O . ASP A 1 179 ? -6.780 -0.059 22.814 1.00 89.44 179 ASP A O 1
ATOM 1494 N N . LEU A 1 180 ? -8.500 1.281 22.334 1.00 92.88 180 LEU A N 1
ATOM 1495 C CA . LEU A 1 180 ? -9.331 0.220 21.735 1.00 92.88 180 LEU A CA 1
ATOM 1496 C C . LEU A 1 180 ? -8.707 -0.412 20.474 1.00 92.88 180 LEU A C 1
ATOM 1498 O O . LEU A 1 180 ? -9.018 -1.558 20.160 1.00 92.88 180 LEU A O 1
ATOM 1502 N N . LEU A 1 181 ? -7.867 0.333 19.749 1.00 94.31 181 LEU A N 1
ATOM 1503 C CA . LEU A 1 181 ? -7.194 -0.127 18.532 1.00 94.31 181 LEU A CA 1
ATOM 1504 C C . LEU A 1 181 ? -5.742 -0.548 18.800 1.00 94.31 181 LEU A C 1
ATOM 1506 O O . LEU A 1 181 ? -5.328 -1.607 18.354 1.00 94.31 181 LEU A O 1
ATOM 1510 N N . ILE A 1 182 ? -4.966 0.276 19.512 1.00 92.75 182 ILE A N 1
ATOM 1511 C CA . ILE A 1 182 ? -3.542 -0.007 19.808 1.00 92.75 182 ILE A CA 1
ATOM 1512 C C . ILE A 1 182 ? -3.344 -0.984 20.972 1.00 92.75 182 ILE A C 1
ATOM 1514 O O . ILE A 1 182 ? -2.225 -1.381 21.262 1.00 92.75 182 ILE A O 1
ATOM 1518 N N . GLY A 1 183 ? -4.412 -1.316 21.695 1.00 90.94 183 GLY A N 1
ATOM 1519 C CA . GLY A 1 183 ? -4.388 -2.312 22.760 1.00 90.94 183 GLY A CA 1
ATOM 1520 C C . GLY A 1 183 ? -4.824 -3.699 22.307 1.00 90.94 183 GLY A C 1
ATOM 1521 O O . GLY A 1 183 ? -5.078 -4.546 23.160 1.00 90.94 183 GLY A O 1
ATOM 1522 N N . LEU A 1 184 ? -4.973 -3.918 20.999 1.00 92.31 184 LEU A N 1
ATOM 1523 C CA . LEU A 1 184 ? -5.315 -5.230 20.469 1.00 92.31 184 LEU A CA 1
ATOM 1524 C C . LEU A 1 184 ? -4.134 -6.187 20.614 1.00 92.31 184 LEU A C 1
ATOM 1526 O O . LEU A 1 184 ? -2.975 -5.812 20.425 1.00 92.31 184 LEU A O 1
ATOM 1530 N N . ASP A 1 185 ? -4.459 -7.426 20.964 1.00 87.31 185 ASP A N 1
ATOM 1531 C CA . ASP A 1 185 ? -3.502 -8.519 20.942 1.00 87.31 185 ASP A CA 1
ATOM 1532 C C . ASP A 1 185 ? -3.263 -8.921 19.486 1.00 87.31 185 ASP A C 1
ATOM 1534 O O . ASP A 1 185 ? -4.214 -9.186 18.754 1.00 87.31 185 ASP A O 1
ATOM 1538 N N . GLN A 1 186 ? -2.000 -8.933 19.065 1.00 84.56 186 GLN A N 1
ATOM 1539 C CA . GLN A 1 186 ? -1.632 -9.272 17.690 1.00 84.56 186 GLN A CA 1
ATOM 1540 C C . GLN A 1 186 ? -1.812 -10.756 17.378 1.00 84.56 186 GLN A C 1
ATOM 1542 O O . GLN A 1 186 ? -1.867 -11.091 16.207 1.00 84.56 186 GLN A O 1
ATOM 1547 N N . TYR A 1 187 ? -1.943 -11.597 18.407 1.00 85.00 187 TYR A N 1
ATOM 1548 C CA . TYR A 1 187 ? -2.111 -13.050 18.297 1.00 85.00 187 TYR A CA 1
ATOM 1549 C C . TYR A 1 187 ? -3.528 -13.504 18.683 1.00 85.00 187 TYR A C 1
ATOM 1551 O O . TYR A 1 187 ? -3.788 -14.695 18.866 1.00 85.00 187 TYR A O 1
ATOM 1559 N N . GLY A 1 188 ? -4.432 -12.549 18.921 1.00 87.69 188 GLY A N 1
ATOM 1560 C CA . GLY A 1 188 ? -5.755 -12.802 19.473 1.00 87.69 188 GLY A CA 1
ATOM 1561 C C . GLY A 1 188 ? -6.870 -12.316 18.560 1.00 87.69 188 GLY A C 1
ATOM 1562 O O . GLY A 1 188 ? -6.795 -11.242 17.965 1.00 87.69 188 GLY A O 1
ATOM 1563 N N . ASP A 1 189 ? -7.958 -13.077 18.528 1.00 93.44 189 ASP A N 1
ATOM 1564 C CA . ASP A 1 189 ? -9.153 -12.696 17.787 1.00 93.44 189 ASP A CA 1
ATOM 1565 C C . ASP A 1 189 ? -10.052 -11.779 18.618 1.00 93.44 189 ASP A C 1
ATOM 1567 O O . ASP A 1 189 ? -10.213 -11.938 19.835 1.00 93.44 189 ASP A O 1
ATOM 1571 N N . LYS A 1 190 ? -10.718 -10.834 17.951 1.00 95.69 190 LYS A N 1
ATOM 1572 C CA . LYS A 1 190 ? -11.713 -9.969 18.587 1.00 95.69 190 LYS A CA 1
ATOM 1573 C C . LYS A 1 190 ? -12.876 -9.646 17.662 1.00 95.69 190 LYS A C 1
ATOM 1575 O O . LYS A 1 190 ? -12.703 -9.115 16.573 1.00 95.69 190 LYS A O 1
ATOM 1580 N N . VAL A 1 191 ? -14.093 -9.831 18.167 1.00 97.06 191 VAL A N 1
ATOM 1581 C CA . VAL A 1 191 ? -15.311 -9.309 17.534 1.00 97.06 191 VAL A CA 1
ATOM 1582 C C . VAL A 1 191 ? -15.682 -7.979 18.183 1.00 97.06 191 VAL A C 1
ATOM 1584 O O . VAL A 1 191 ? -15.870 -7.907 19.397 1.00 97.06 191 VAL A O 1
ATOM 1587 N N . PHE A 1 192 ? -15.816 -6.925 17.382 1.00 97.38 192 PHE A N 1
ATOM 1588 C CA . PHE A 1 192 ? -16.225 -5.605 17.856 1.00 97.38 192 PHE A CA 1
ATOM 1589 C C . PHE A 1 192 ? -17.739 -5.450 17.809 1.00 97.38 192 PHE A C 1
ATOM 1591 O O . PHE A 1 192 ? -18.379 -5.659 16.776 1.00 97.38 192 PHE A O 1
ATOM 1598 N N . SER A 1 193 ? -18.310 -5.001 18.921 1.00 96.75 193 SER A N 1
ATOM 1599 C CA . SER A 1 193 ? -19.708 -4.586 18.999 1.00 96.75 193 SER A CA 1
ATOM 1600 C C . SER A 1 193 ? -19.979 -3.329 18.162 1.00 96.75 193 SER A C 1
ATOM 1602 O O . SER A 1 193 ? -19.089 -2.527 17.884 1.00 96.75 193 SER A O 1
ATOM 1604 N N . THR A 1 194 ? -21.243 -3.072 17.820 1.00 96.69 194 THR A N 1
ATOM 1605 C CA . THR A 1 194 ? -21.652 -1.849 17.103 1.00 96.69 194 THR A CA 1
ATOM 1606 C C . THR A 1 194 ? -21.224 -0.560 17.820 1.00 96.69 194 THR A C 1
ATOM 1608 O O . THR A 1 194 ? -20.938 0.446 17.167 1.00 96.69 194 THR A O 1
ATOM 1611 N N . LEU A 1 195 ? -21.180 -0.566 19.159 1.00 96.00 195 LEU A N 1
ATOM 1612 C CA . LEU A 1 195 ? -20.711 0.576 19.947 1.00 96.00 195 LEU A CA 1
ATOM 1613 C C . LEU A 1 195 ? -19.202 0.780 19.779 1.00 96.00 195 LEU A C 1
ATOM 1615 O O . LEU A 1 195 ? -18.767 1.899 19.510 1.00 96.00 195 LEU A O 1
ATOM 1619 N N . GLU A 1 196 ? -18.422 -0.295 19.880 1.00 96.75 196 GLU A N 1
ATOM 1620 C CA . GLU A 1 196 ? -16.976 -0.255 19.655 1.00 96.75 196 GLU A CA 1
ATOM 1621 C C . GLU A 1 196 ? -16.647 0.163 18.218 1.00 96.75 196 GLU A C 1
ATOM 1623 O O . GLU A 1 196 ? -15.768 0.992 18.026 1.00 96.75 196 GLU A O 1
ATOM 1628 N N . ILE A 1 197 ? -17.396 -0.290 17.206 1.00 97.69 197 ILE A N 1
ATOM 1629 C CA . ILE A 1 197 ? -17.196 0.142 15.809 1.00 97.69 197 ILE A CA 1
ATOM 1630 C C . ILE A 1 197 ? -17.358 1.666 15.672 1.00 97.69 197 ILE A C 1
ATOM 1632 O O . ILE A 1 197 ? -16.559 2.327 15.008 1.00 97.69 197 ILE A O 1
ATOM 1636 N N . LYS A 1 198 ? -18.345 2.271 16.347 1.00 97.19 198 LYS A N 1
ATOM 1637 C CA . LYS A 1 198 ? -18.499 3.740 16.372 1.00 97.19 198 LYS A CA 1
ATOM 1638 C C . LYS A 1 198 ? -17.327 4.434 17.078 1.00 97.19 198 LYS A C 1
ATOM 1640 O O . LYS A 1 198 ? -16.898 5.512 16.652 1.00 97.19 198 LYS A O 1
ATOM 1645 N N . GLN A 1 199 ? -16.785 3.825 18.131 1.00 96.38 199 GLN A N 1
ATOM 1646 C CA . GLN A 1 199 ? -15.581 4.322 18.801 1.00 96.38 199 GLN A CA 1
ATOM 1647 C C . GLN A 1 199 ? -14.351 4.208 17.891 1.00 96.38 199 GLN A C 1
ATOM 1649 O O . GLN A 1 199 ? -13.594 5.169 17.791 1.00 96.38 199 GLN A O 1
ATOM 1654 N N . LEU A 1 200 ? -14.197 3.108 17.150 1.00 97.44 200 LEU A N 1
ATOM 1655 C CA . LEU A 1 200 ? -13.124 2.910 16.171 1.00 97.44 200 LEU A CA 1
ATOM 1656 C C . LEU A 1 200 ? -13.166 3.955 15.047 1.00 97.44 200 LEU A C 1
ATOM 1658 O O . LEU A 1 200 ? -12.121 4.482 14.668 1.00 97.44 200 LEU A O 1
ATOM 1662 N N . ILE A 1 201 ? -14.353 4.343 14.567 1.00 97.69 201 ILE A N 1
ATOM 1663 C CA . ILE A 1 201 ? -14.503 5.468 13.624 1.00 97.69 201 ILE A CA 1
ATOM 1664 C C . ILE A 1 201 ? -13.955 6.765 14.238 1.00 97.69 201 ILE A C 1
ATOM 1666 O O . ILE A 1 201 ? -13.174 7.477 13.606 1.00 97.69 201 ILE A O 1
ATOM 1670 N N . THR A 1 202 ? -14.314 7.042 15.495 1.00 97.00 202 THR A N 1
ATOM 1671 C CA . THR A 1 202 ? -13.843 8.229 16.230 1.00 97.00 202 THR A CA 1
ATOM 1672 C C . THR A 1 202 ? -12.325 8.198 16.453 1.00 97.00 202 THR A C 1
ATOM 1674 O O . THR A 1 202 ? -11.655 9.233 16.377 1.00 97.00 202 THR A O 1
ATOM 1677 N N . ILE A 1 203 ? -11.766 7.011 16.696 1.00 96.75 203 ILE A N 1
ATOM 1678 C CA . ILE A 1 203 ? -10.323 6.768 16.793 1.00 96.75 203 ILE A CA 1
ATOM 1679 C C . ILE A 1 203 ? -9.645 7.090 15.471 1.00 96.75 203 ILE A C 1
ATOM 1681 O O . ILE A 1 203 ? -8.696 7.871 15.466 1.00 96.75 203 ILE A O 1
ATOM 1685 N N . CYS A 1 204 ? -10.164 6.571 14.356 1.00 97.25 204 CYS A N 1
ATOM 1686 C CA . CYS A 1 204 ? -9.623 6.841 13.028 1.00 97.25 204 CYS A CA 1
ATOM 1687 C C . CYS A 1 204 ? -9.604 8.344 12.722 1.00 97.25 204 CYS A C 1
ATOM 1689 O O . CYS A 1 204 ? -8.601 8.851 12.228 1.00 97.25 204 CYS A O 1
ATOM 1691 N N . ASP A 1 205 ? -10.660 9.084 13.069 1.00 96.88 205 ASP A N 1
ATOM 1692 C CA . ASP A 1 205 ? -10.678 10.545 12.917 1.00 96.88 205 ASP A CA 1
ATOM 1693 C C . ASP A 1 205 ? -9.635 11.244 13.796 1.00 96.88 205 ASP A C 1
ATOM 1695 O O . ASP A 1 205 ? -8.983 12.200 13.371 1.00 96.88 205 ASP A O 1
ATOM 1699 N N . GLY A 1 206 ? -9.431 10.753 15.020 1.00 96.38 206 GLY A N 1
ATOM 1700 C CA . GLY A 1 206 ? -8.381 11.248 15.902 1.00 96.38 206 GLY A CA 1
ATOM 1701 C C . GLY A 1 206 ? -6.971 10.985 15.366 1.00 96.38 206 GLY A C 1
ATOM 1702 O O . GLY A 1 206 ? -6.145 11.895 15.411 1.00 96.38 206 GLY A O 1
ATOM 1703 N N . LEU A 1 207 ? -6.714 9.791 14.826 1.00 95.81 207 LEU A N 1
ATOM 1704 C CA . LEU A 1 207 ? -5.442 9.433 14.194 1.00 95.81 207 LEU A CA 1
ATOM 1705 C C . LEU A 1 207 ? -5.182 10.298 12.958 1.00 95.81 207 LEU A C 1
ATOM 1707 O O . LEU A 1 207 ? -4.101 10.863 12.822 1.00 95.81 207 LEU A O 1
ATOM 1711 N N . LEU A 1 208 ? -6.192 10.481 12.103 1.00 93.44 208 LEU A N 1
ATOM 1712 C CA . LEU A 1 208 ? -6.090 11.319 10.906 1.00 93.44 208 LEU A CA 1
ATOM 1713 C C . LEU A 1 208 ? -5.765 12.777 11.217 1.00 93.44 208 LEU A C 1
ATOM 1715 O O . LEU A 1 208 ? -5.076 13.419 10.430 1.00 93.44 208 LEU A O 1
ATOM 1719 N N . LYS A 1 209 ? -6.269 13.291 12.344 1.00 95.06 209 LYS A N 1
ATOM 1720 C CA . LYS A 1 209 ? -5.989 14.652 12.803 1.00 95.06 209 LYS A CA 1
ATOM 1721 C C . LYS A 1 209 ? -4.617 14.781 13.467 1.00 95.06 209 LYS A C 1
ATOM 1723 O O . LYS A 1 209 ? -4.005 15.833 13.356 1.00 95.06 209 LYS A O 1
ATOM 1728 N N . LYS A 1 210 ? -4.173 13.763 14.211 1.00 95.44 210 LYS A N 1
ATOM 1729 C CA . LYS A 1 210 ? -2.911 13.808 14.966 1.00 95.44 210 LYS A CA 1
ATOM 1730 C C . LYS A 1 210 ? -1.688 13.576 14.077 1.00 95.44 210 LYS A C 1
ATOM 1732 O O . LYS A 1 210 ? -0.666 14.212 14.293 1.00 95.44 210 LYS A O 1
ATOM 1737 N N . TYR A 1 211 ? -1.799 12.662 13.120 1.00 92.25 211 TYR A N 1
ATOM 1738 C CA . TYR A 1 211 ? -0.700 12.215 12.269 1.00 92.25 211 TYR A CA 1
ATOM 1739 C C . TYR A 1 211 ? -0.852 12.796 10.861 1.00 92.25 211 TYR A C 1
ATOM 1741 O O . TYR A 1 211 ? -1.179 12.073 9.919 1.00 92.25 211 TYR A O 1
ATOM 1749 N N . ASP A 1 212 ? -0.695 14.110 10.705 1.00 88.25 212 ASP A N 1
ATOM 1750 C CA . ASP A 1 212 ? -0.997 14.844 9.468 1.00 88.25 212 ASP A CA 1
ATOM 1751 C C . ASP A 1 212 ? 0.229 15.187 8.602 1.00 88.25 212 ASP A C 1
ATOM 1753 O O . ASP A 1 212 ? 0.071 15.719 7.500 1.00 88.25 212 ASP A O 1
ATOM 1757 N N . SER A 1 213 ? 1.444 14.810 9.017 1.00 81.38 213 SER A N 1
ATOM 1758 C CA . SER A 1 213 ? 2.662 15.166 8.290 1.00 81.38 213 SER A CA 1
ATOM 1759 C C . SER A 1 213 ? 2.768 14.440 6.944 1.00 81.38 213 SER A C 1
ATOM 1761 O O . SER A 1 213 ? 2.795 13.208 6.864 1.00 81.38 213 SER A O 1
ATOM 1763 N N . GLU A 1 214 ? 2.863 15.198 5.850 1.00 70.81 214 GLU A N 1
ATOM 1764 C CA . GLU A 1 214 ? 3.102 14.684 4.488 1.00 70.81 214 GLU A CA 1
ATOM 1765 C C . GLU A 1 214 ? 4.568 14.294 4.238 1.00 70.81 214 GLU A C 1
ATOM 1767 O O . GLU A 1 214 ? 4.870 13.589 3.278 1.00 70.81 214 GLU A O 1
ATOM 1772 N N . ASN A 1 215 ? 5.484 14.698 5.121 1.00 70.88 215 ASN A N 1
ATOM 1773 C CA . ASN A 1 215 ? 6.907 14.371 5.008 1.00 70.88 215 ASN A CA 1
ATOM 1774 C C . ASN A 1 215 ? 7.315 13.177 5.882 1.00 70.88 215 ASN A C 1
ATOM 1776 O O . ASN A 1 215 ? 8.431 12.679 5.750 1.00 70.88 215 ASN A O 1
ATOM 1780 N N . ASN A 1 216 ? 6.420 12.702 6.753 1.00 77.06 216 ASN A N 1
ATOM 1781 C CA . ASN A 1 216 ? 6.646 11.525 7.581 1.00 77.06 216 ASN A CA 1
ATOM 1782 C C . ASN A 1 216 ? 5.971 10.296 6.954 1.00 77.06 216 ASN A C 1
ATOM 1784 O O . ASN A 1 216 ? 4.766 10.291 6.691 1.00 77.06 216 ASN A O 1
ATOM 1788 N N . LYS A 1 217 ? 6.765 9.260 6.679 1.00 74.56 217 LYS A N 1
ATOM 1789 C CA . LYS A 1 217 ? 6.309 8.031 6.024 1.00 74.56 217 LYS A CA 1
ATOM 1790 C C . LYS A 1 217 ? 5.402 7.195 6.930 1.00 74.56 217 LYS A C 1
ATOM 1792 O O . LYS A 1 217 ? 4.394 6.680 6.452 1.00 74.56 217 LYS A O 1
ATOM 1797 N N . ASP A 1 218 ? 5.718 7.102 8.217 1.00 80.50 218 ASP A N 1
ATOM 1798 C CA . ASP A 1 218 ? 4.938 6.300 9.164 1.00 80.50 218 ASP A CA 1
ATOM 1799 C C . ASP A 1 218 ? 3.582 6.954 9.430 1.00 80.50 218 ASP A C 1
ATOM 1801 O O . ASP A 1 218 ? 2.545 6.296 9.393 1.00 80.50 218 ASP A O 1
ATOM 1805 N N . GLU A 1 219 ? 3.543 8.284 9.530 1.00 88.00 219 GLU A N 1
ATOM 1806 C CA . GLU A 1 219 ? 2.277 9.020 9.617 1.00 88.00 219 GLU A CA 1
ATOM 1807 C C . GLU A 1 219 ? 1.417 8.845 8.365 1.00 88.00 219 GLU A C 1
ATOM 1809 O O . GLU A 1 219 ? 0.198 8.703 8.460 1.00 88.00 219 GLU A O 1
ATOM 1814 N N . GLN A 1 220 ? 2.027 8.790 7.177 1.00 78.88 220 GLN A N 1
ATOM 1815 C CA . GLN A 1 220 ? 1.297 8.468 5.949 1.00 78.88 220 GLN A CA 1
ATOM 1816 C C . GLN A 1 220 ? 0.686 7.063 5.993 1.00 78.88 220 GLN A C 1
ATOM 1818 O O . GLN A 1 220 ? -0.456 6.901 5.549 1.00 78.88 220 GLN A O 1
ATOM 1823 N N . LYS A 1 221 ? 1.400 6.068 6.543 1.00 82.56 221 LYS A N 1
ATOM 1824 C CA . LYS A 1 221 ? 0.855 4.718 6.774 1.00 82.56 221 LYS A CA 1
ATOM 1825 C C . LYS A 1 221 ? -0.328 4.773 7.745 1.00 82.56 221 LYS A C 1
ATOM 1827 O O . LYS A 1 221 ? -1.393 4.252 7.414 1.00 82.56 221 LYS A O 1
ATOM 1832 N N . VAL A 1 222 ? -0.196 5.490 8.868 1.00 90.50 222 VAL A N 1
ATOM 1833 C CA . VAL A 1 222 ? -1.282 5.685 9.850 1.00 90.50 222 VAL A CA 1
ATOM 1834 C C . VAL A 1 222 ? -2.509 6.304 9.186 1.00 90.50 222 VAL A C 1
ATOM 1836 O O . VAL A 1 222 ? -3.622 5.799 9.351 1.00 90.50 222 VAL A O 1
ATOM 1839 N N . ARG A 1 223 ? -2.337 7.368 8.389 1.00 88.75 223 ARG A N 1
ATOM 1840 C CA . ARG A 1 223 ? -3.455 8.017 7.683 1.00 88.75 223 ARG A CA 1
ATOM 1841 C C . ARG A 1 223 ? -4.112 7.096 6.671 1.00 88.75 223 ARG A C 1
ATOM 1843 O O . ARG A 1 223 ? -5.335 7.125 6.524 1.00 88.75 223 ARG A O 1
ATOM 1850 N N . TYR A 1 224 ? -3.323 6.328 5.927 1.00 85.44 224 TYR A N 1
ATOM 1851 C CA . TYR A 1 224 ? -3.871 5.401 4.949 1.00 85.44 224 TYR A CA 1
ATOM 1852 C C . TYR A 1 224 ? -4.703 4.313 5.631 1.00 85.44 224 TYR A C 1
ATOM 1854 O O . TYR A 1 224 ? -5.881 4.164 5.292 1.00 85.44 224 TYR A O 1
ATOM 1862 N N . PHE A 1 225 ? -4.121 3.633 6.624 1.00 90.50 225 PHE A N 1
ATOM 1863 C CA . PHE A 1 225 ? -4.810 2.626 7.424 1.00 90.50 225 PHE A CA 1
ATOM 1864 C C . PHE A 1 225 ? -6.099 3.201 8.018 1.00 90.50 225 PHE A C 1
ATOM 1866 O O . PHE A 1 225 ? -7.181 2.687 7.752 1.00 90.50 225 PHE A O 1
ATOM 1873 N N . SER A 1 226 ? -6.013 4.347 8.701 1.00 93.94 226 SER A N 1
ATOM 1874 C CA . SER A 1 226 ? -7.163 4.982 9.359 1.00 93.94 226 SER A CA 1
ATOM 1875 C C . SER A 1 226 ? -8.286 5.324 8.375 1.00 93.94 226 SER A C 1
ATOM 1877 O O . SER A 1 226 ? -9.455 5.120 8.684 1.00 93.94 226 SER A O 1
ATOM 1879 N N . LYS A 1 227 ? -7.972 5.800 7.159 1.00 90.00 227 LYS A N 1
ATOM 1880 C CA . LYS A 1 227 ? -8.990 6.061 6.118 1.00 90.00 227 LYS A CA 1
ATOM 1881 C C . LYS A 1 227 ? -9.678 4.781 5.659 1.00 90.00 227 LYS A C 1
ATOM 1883 O O . LYS A 1 227 ? -10.891 4.778 5.464 1.00 90.00 227 LYS A O 1
ATOM 1888 N N . LYS A 1 228 ? -8.907 3.722 5.419 1.00 89.69 228 LYS A N 1
ATOM 1889 C CA . LYS A 1 228 ? -9.425 2.447 4.913 1.00 89.69 228 LYS A CA 1
ATOM 1890 C C . LYS A 1 228 ? -10.232 1.713 5.978 1.00 89.69 228 LYS A C 1
ATOM 1892 O O . LYS A 1 228 ? -11.361 1.318 5.706 1.00 89.69 228 LYS A O 1
ATOM 1897 N N . PHE A 1 229 ? -9.702 1.629 7.191 1.00 94.94 229 PHE A N 1
ATOM 1898 C CA . PHE A 1 229 ? -10.372 0.997 8.315 1.00 94.94 229 PHE A CA 1
ATOM 1899 C C . PHE A 1 229 ? -11.635 1.756 8.741 1.00 94.94 229 PHE A C 1
ATOM 1901 O O . PHE A 1 229 ? -12.675 1.137 8.957 1.00 94.94 229 PHE A O 1
ATOM 1908 N N . LYS A 1 230 ? -11.613 3.099 8.733 1.00 96.62 230 LYS A N 1
ATOM 1909 C CA . LYS A 1 230 ? -12.826 3.906 8.934 1.00 96.62 230 LYS A CA 1
ATOM 1910 C C . LYS A 1 230 ? -13.917 3.574 7.915 1.00 96.62 230 LYS A C 1
ATOM 1912 O O . LYS A 1 230 ? -15.058 3.369 8.314 1.00 96.62 230 LYS A O 1
ATOM 1917 N N . ARG A 1 231 ? -13.578 3.481 6.621 1.00 94.69 231 ARG A N 1
ATOM 1918 C CA . ARG A 1 231 ? -14.544 3.099 5.571 1.00 94.69 231 ARG A CA 1
ATOM 1919 C C . ARG A 1 231 ? -15.127 1.706 5.819 1.00 94.69 231 ARG A C 1
ATOM 1921 O O . ARG A 1 231 ? -16.332 1.541 5.674 1.00 94.69 231 ARG A O 1
ATOM 1928 N N . LEU A 1 232 ? -14.297 0.740 6.226 1.00 94.56 232 LEU A N 1
ATOM 1929 C CA . LEU A 1 232 ? -14.749 -0.607 6.597 1.00 94.56 232 LEU A CA 1
ATOM 1930 C C . LEU A 1 232 ? -15.751 -0.553 7.765 1.00 94.56 232 LEU A C 1
ATOM 1932 O O . LEU A 1 232 ? -16.819 -1.155 7.690 1.00 94.56 232 LEU A O 1
ATOM 1936 N N . CYS A 1 233 ? -15.450 0.229 8.806 1.00 97.31 233 CYS A N 1
ATOM 1937 C CA . CYS A 1 233 ? -16.344 0.462 9.945 1.00 97.31 233 CYS A CA 1
ATOM 1938 C C . CYS A 1 233 ? -17.676 1.097 9.527 1.00 97.31 233 CYS A C 1
ATOM 1940 O O . CYS A 1 233 ? -18.740 0.631 9.930 1.00 97.31 233 CYS A O 1
ATOM 1942 N N . GLU A 1 234 ? -17.639 2.146 8.705 1.00 97.12 234 GLU A N 1
ATOM 1943 C CA . GLU A 1 234 ? -18.841 2.808 8.184 1.00 97.12 234 GLU A CA 1
ATOM 1944 C C . GLU A 1 234 ? -19.694 1.853 7.331 1.00 97.12 234 GLU A C 1
ATO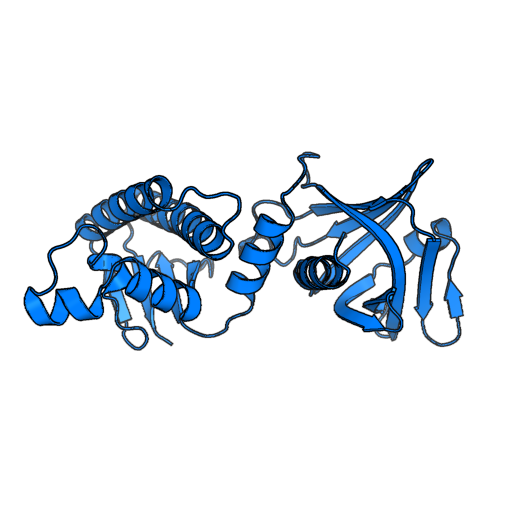M 1946 O O . GLU A 1 234 ? -20.923 1.852 7.432 1.00 97.12 234 GLU A O 1
ATOM 1951 N N . GLU A 1 235 ? -19.053 1.008 6.521 1.00 95.00 235 GLU A N 1
ATOM 1952 C CA . GLU A 1 235 ? -19.708 -0.019 5.708 1.00 95.00 235 GLU A CA 1
ATOM 1953 C C . GLU A 1 235 ? -20.366 -1.101 6.575 1.00 95.00 235 GLU A C 1
ATOM 1955 O O . GLU A 1 235 ? -21.529 -1.436 6.336 1.00 95.00 235 GLU A O 1
ATOM 1960 N N . ALA A 1 236 ? -19.682 -1.578 7.619 1.00 95.62 236 ALA A N 1
ATOM 1961 C CA . ALA A 1 236 ? -20.231 -2.527 8.588 1.00 95.62 236 ALA A CA 1
ATOM 1962 C C . ALA A 1 236 ? -21.480 -1.961 9.282 1.00 95.62 236 ALA A C 1
ATOM 1964 O O . ALA A 1 236 ? -22.529 -2.609 9.291 1.00 95.62 236 ALA A O 1
ATOM 1965 N N . ILE A 1 237 ? -21.419 -0.711 9.766 1.00 96.81 237 ILE A N 1
ATOM 1966 C CA . ILE A 1 237 ? -22.574 -0.021 10.365 1.00 96.81 237 ILE A CA 1
ATOM 1967 C C . ILE A 1 237 ? -23.730 0.078 9.367 1.00 96.81 237 ILE A C 1
ATOM 1969 O O . ILE A 1 237 ? -24.866 -0.251 9.707 1.00 96.81 237 ILE A O 1
ATOM 1973 N N . LYS A 1 238 ? -23.456 0.494 8.124 1.00 96.31 238 LYS A N 1
ATOM 1974 C CA . LYS A 1 238 ? -24.482 0.628 7.080 1.00 96.31 238 LYS A CA 1
ATOM 1975 C C . LYS A 1 238 ? -25.168 -0.703 6.760 1.00 96.31 238 LYS A C 1
ATOM 1977 O O . LYS A 1 238 ? -26.351 -0.712 6.433 1.00 96.31 238 LYS A O 1
ATOM 1982 N N . ARG A 1 239 ? -24.432 -1.812 6.842 1.00 94.75 239 ARG A N 1
ATOM 1983 C CA . ARG A 1 239 ? -24.937 -3.174 6.612 1.00 94.75 239 ARG A CA 1
ATOM 1984 C C . ARG A 1 239 ? -25.516 -3.833 7.865 1.00 94.75 239 ARG A C 1
ATOM 1986 O O . ARG A 1 239 ? -25.962 -4.971 7.776 1.00 94.75 239 ARG A O 1
ATOM 1993 N N . ASN A 1 240 ? -25.515 -3.141 9.006 1.00 95.56 240 ASN A N 1
ATOM 1994 C CA . ASN A 1 240 ? -25.874 -3.697 10.311 1.00 95.56 240 ASN A CA 1
ATOM 1995 C C . ASN A 1 240 ? -25.082 -4.980 10.646 1.00 95.56 240 ASN A C 1
ATOM 1997 O O . ASN A 1 240 ? -25.633 -5.969 11.127 1.00 95.56 240 ASN A O 1
ATOM 2001 N N . LYS A 1 241 ? -23.782 -4.964 10.339 1.00 96.19 241 LYS A N 1
ATOM 2002 C CA . LYS A 1 241 ? -22.830 -6.054 10.565 1.00 96.19 241 LYS A CA 1
ATOM 2003 C C . LYS A 1 241 ? -21.776 -5.650 11.600 1.00 96.19 241 LYS A C 1
ATOM 2005 O O . LYS A 1 241 ? -21.577 -4.464 11.871 1.00 96.19 241 LYS A O 1
ATOM 2010 N N . LEU A 1 242 ? -21.121 -6.651 12.186 1.00 97.00 242 LEU A N 1
ATOM 2011 C CA . LEU A 1 242 ? -19.995 -6.468 13.107 1.00 97.00 242 LEU A CA 1
ATOM 2012 C C . LEU A 1 242 ? -18.658 -6.500 12.354 1.00 97.00 242 LEU A C 1
ATOM 2014 O O . LEU A 1 242 ? -18.622 -6.825 11.167 1.00 97.00 242 LEU A O 1
ATOM 2018 N N . ILE A 1 243 ? -17.576 -6.169 13.058 1.00 97.00 243 ILE A N 1
ATOM 2019 C CA . ILE A 1 243 ? -16.203 -6.324 12.569 1.00 97.00 243 ILE A CA 1
ATOM 2020 C C . ILE A 1 243 ? -15.508 -7.406 13.382 1.00 97.00 243 ILE A C 1
ATOM 2022 O O . ILE A 1 243 ? -15.658 -7.445 14.603 1.00 97.00 243 ILE A O 1
ATOM 2026 N N . GLU A 1 244 ? -14.738 -8.244 12.704 1.00 95.81 244 GLU A N 1
ATOM 2027 C CA . GLU A 1 244 ? -13.852 -9.231 13.318 1.00 95.81 244 GLU A CA 1
ATOM 2028 C C . GLU A 1 244 ? -12.409 -8.844 13.022 1.00 95.81 244 GLU A C 1
ATOM 2030 O O . GLU A 1 244 ? -12.086 -8.480 11.893 1.00 95.81 244 GLU A O 1
ATOM 2035 N N . ALA A 1 245 ? -11.577 -8.868 14.054 1.00 96.06 245 ALA A N 1
ATOM 2036 C CA . ALA A 1 245 ? -10.132 -8.808 13.973 1.00 96.06 245 ALA A CA 1
ATOM 2037 C C . ALA A 1 245 ? -9.582 -10.212 14.201 1.00 96.06 245 ALA A C 1
ATOM 2039 O O . ALA A 1 245 ? -9.968 -10.847 15.184 1.00 96.06 245 ALA A O 1
ATOM 2040 N N . PHE A 1 246 ? -8.682 -10.641 13.327 1.00 93.06 246 PHE A N 1
ATOM 2041 C CA . PHE A 1 246 ? -7.910 -11.868 13.470 1.00 93.06 246 PHE A CA 1
ATOM 2042 C C . PHE A 1 246 ? -6.442 -11.498 13.608 1.00 93.06 246 PHE A C 1
ATOM 2044 O O . PHE A 1 246 ? -5.918 -10.765 12.767 1.00 93.06 246 PHE A O 1
ATOM 2051 N N . GLY A 1 247 ? -5.829 -11.941 14.699 1.00 89.31 247 GLY A N 1
ATOM 2052 C CA . GLY A 1 247 ? -4.384 -11.862 14.874 1.00 89.31 247 GLY A CA 1
ATOM 2053 C C . GLY A 1 247 ? -3.673 -12.955 14.076 1.00 89.31 247 GLY A C 1
ATOM 2054 O O . GLY A 1 247 ? -4.287 -13.977 13.763 1.00 89.31 247 GLY A O 1
ATOM 2055 N N . ASP A 1 248 ? -2.402 -12.728 13.754 1.00 83.12 248 ASP A N 1
ATOM 2056 C CA . ASP A 1 248 ? -1.523 -13.722 13.120 1.00 83.12 248 ASP A CA 1
ATOM 2057 C C . ASP A 1 248 ? -0.840 -14.632 14.160 1.00 83.12 248 ASP A C 1
ATOM 2059 O O . ASP A 1 248 ? -0.605 -14.172 15.301 1.00 83.12 248 ASP A O 1
#

Sequence (248 aa):
MNKKIQKDVLNFFNSGKIIDASVNENCIKIIIDMSEFKQYYDTSYFRIELINCNEFVLNIKTESIKDIKKLKEYNAEIQGSGLKNNKLIVNCIINKNRATLIIDTESFKVYDKFNRELSLLKLLSLYELSSSSEGIDFFIKDDDSNKHIKFTEELHEYLCKSENYWRRYKENGLKEKFDLLIGLDQYGDKVFSTLEIKQLITICDGLLKKYDSENNKDEQKVRYFSKKFKRLCEEAIKRNKLIEAFGD